Protein AF-H1VZ18-F1 (afdb_monomer)

Structure (mmCIF, N/CA/C/O backbone):
data_AF-H1VZ18-F1
#
_entry.id   AF-H1VZ18-F1
#
loop_
_atom_site.group_PDB
_atom_site.id
_atom_site.type_symbol
_atom_site.label_atom_id
_atom_site.label_alt_id
_atom_site.label_comp_id
_atom_site.label_asym_id
_atom_site.label_entity_id
_atom_site.label_seq_id
_atom_site.pdbx_PDB_ins_code
_atom_site.Cartn_x
_atom_site.Cartn_y
_atom_site.Cartn_z
_atom_site.occupancy
_atom_site.B_iso_or_equiv
_atom_site.auth_seq_id
_atom_site.auth_comp_id
_atom_site.auth_asym_id
_atom_site.auth_atom_id
_atom_site.pdbx_PDB_model_num
ATOM 1 N N . MET A 1 1 ? -28.924 1.069 18.925 1.00 62.81 1 MET A N 1
ATOM 2 C CA . MET A 1 1 ? -30.324 1.486 19.180 1.00 62.81 1 MET A CA 1
ATOM 3 C C . MET A 1 1 ? -30.485 2.213 20.511 1.00 62.81 1 MET A C 1
ATOM 5 O O . MET A 1 1 ? -30.952 3.336 20.467 1.00 62.81 1 MET A O 1
ATOM 9 N N . ALA A 1 2 ? -30.056 1.657 21.652 1.00 87.56 2 ALA A N 1
ATOM 10 C CA . ALA A 1 2 ? -30.264 2.282 22.970 1.00 87.56 2 ALA A CA 1
ATOM 11 C C . ALA A 1 2 ? -29.738 3.730 23.087 1.00 87.56 2 ALA A C 1
ATOM 13 O O . ALA A 1 2 ? -30.515 4.628 23.401 1.00 87.56 2 ALA A O 1
ATOM 14 N N . LEU A 1 3 ? -28.473 3.977 22.726 1.00 92.44 3 LEU A N 1
ATOM 15 C CA . LEU A 1 3 ? -27.875 5.322 22.789 1.00 92.44 3 LEU A CA 1
ATOM 16 C C . LEU A 1 3 ? -28.531 6.329 21.834 1.00 92.44 3 LEU A C 1
ATOM 18 O O . LEU A 1 3 ? -28.777 7.461 22.221 1.00 92.44 3 LEU A O 1
ATOM 22 N N . ARG A 1 4 ? -28.902 5.913 20.614 1.00 92.50 4 ARG A N 1
ATOM 23 C CA . ARG A 1 4 ? -29.657 6.763 19.669 1.00 92.50 4 ARG A CA 1
ATOM 24 C C . ARG A 1 4 ? -31.047 7.134 20.207 1.00 92.50 4 ARG A C 1
ATOM 26 O O . ARG A 1 4 ? -31.596 8.162 19.833 1.00 92.50 4 ARG A O 1
ATOM 33 N N . SER A 1 5 ? -31.611 6.299 21.077 1.00 95.25 5 SER A N 1
ATOM 34 C CA . SER A 1 5 ? -32.878 6.545 21.771 1.00 95.25 5 SER A CA 1
ATOM 35 C C . SER A 1 5 ? -32.709 7.267 23.114 1.00 95.25 5 SER A C 1
ATOM 37 O O . SER A 1 5 ? -33.680 7.353 23.858 1.00 95.25 5 SER A O 1
ATOM 39 N N . GLY A 1 6 ? -31.504 7.736 23.455 1.00 95.94 6 GLY A N 1
ATOM 40 C CA . GLY A 1 6 ? -31.241 8.435 24.714 1.00 95.94 6 GLY A CA 1
ATOM 41 C C . GLY A 1 6 ? -31.288 7.542 25.950 1.00 95.94 6 GLY A C 1
ATOM 42 O O . GLY A 1 6 ? -31.494 8.034 27.052 1.00 95.94 6 GLY A O 1
ATOM 43 N N . ARG A 1 7 ? -31.138 6.220 25.794 1.00 96.94 7 ARG A N 1
ATOM 44 C CA . ARG A 1 7 ? -31.226 5.285 26.921 1.00 96.94 7 ARG A CA 1
ATOM 45 C C . ARG A 1 7 ? -29.834 4.944 27.456 1.00 96.94 7 ARG A C 1
ATOM 47 O O . ARG A 1 7 ? -28.996 4.492 26.664 1.00 96.94 7 ARG A O 1
ATOM 54 N N . PRO A 1 8 ? -29.594 5.085 28.772 1.00 97.19 8 PRO A N 1
ATOM 55 C CA . PRO A 1 8 ? -28.353 4.621 29.372 1.00 97.19 8 PRO A CA 1
ATOM 56 C C . PRO A 1 8 ? -28.226 3.108 29.163 1.00 97.19 8 PRO A C 1
ATOM 58 O O . PRO A 1 8 ? -29.224 2.384 29.136 1.00 97.19 8 PRO A O 1
ATOM 61 N N . THR A 1 9 ? -27.005 2.628 28.934 1.00 96.44 9 THR A N 1
ATOM 62 C CA . THR A 1 9 ? -26.748 1.236 28.539 1.00 96.44 9 THR A CA 1
ATOM 63 C C . THR A 1 9 ? -25.683 0.591 29.422 1.00 96.44 9 THR A C 1
ATOM 65 O O . THR A 1 9 ? -24.546 1.044 29.440 1.00 96.44 9 THR A O 1
ATOM 68 N N . LEU A 1 10 ? -26.022 -0.514 30.091 1.00 95.56 10 LEU A N 1
ATOM 69 C CA . LEU A 1 10 ? -25.044 -1.422 30.697 1.00 95.56 10 LEU A CA 1
ATOM 70 C C . LEU A 1 10 ? -24.647 -2.476 29.659 1.00 95.56 10 LEU A C 1
ATOM 72 O O . LEU A 1 10 ? -25.505 -3.202 29.156 1.00 95.56 10 LEU A O 1
ATOM 76 N N . VAL A 1 11 ? -23.359 -2.566 29.333 1.00 94.62 11 VAL A N 1
ATOM 77 C CA . VAL A 1 11 ? -22.842 -3.566 28.389 1.00 94.62 11 VAL A CA 1
ATOM 78 C C . VAL A 1 11 ? -22.129 -4.664 29.167 1.00 94.62 11 VAL A C 1
ATOM 80 O O . VAL A 1 11 ? -21.143 -4.392 29.841 1.00 94.62 11 VAL A O 1
ATOM 83 N N . VAL A 1 12 ? -22.599 -5.905 29.031 1.00 94.06 12 VAL A N 1
ATOM 84 C CA . VAL A 1 12 ? -21.921 -7.104 29.548 1.00 94.06 12 VAL A CA 1
ATOM 85 C C . VAL A 1 12 ? -21.338 -7.865 28.352 1.00 94.06 12 VAL A C 1
ATOM 87 O O . VAL A 1 12 ? -22.097 -8.504 27.620 1.00 94.06 12 VAL A O 1
ATOM 90 N N . PRO A 1 13 ? -20.023 -7.767 28.081 1.00 90.38 13 PRO A N 1
ATOM 91 C CA . PRO A 1 13 ? -19.429 -8.354 26.885 1.00 90.38 13 PRO A CA 1
ATOM 92 C C . PRO A 1 13 ? -19.412 -9.884 26.935 1.00 90.38 13 PRO A C 1
ATOM 94 O O . PRO A 1 13 ? -19.013 -10.483 27.935 1.00 90.38 13 PRO A O 1
ATOM 97 N N . VAL A 1 14 ? -19.772 -10.511 25.817 1.00 88.19 14 VAL A N 1
ATOM 98 C CA . VAL A 1 14 ? -19.714 -11.964 25.614 1.00 88.19 14 VAL A CA 1
ATOM 99 C C . VAL A 1 14 ? -18.527 -12.340 24.727 1.00 88.19 14 VAL A C 1
ATOM 101 O O . VAL A 1 14 ? -17.723 -13.185 25.111 1.00 88.19 14 VAL A O 1
ATOM 104 N N . ALA A 1 15 ? -18.389 -11.720 23.550 1.00 84.62 15 ALA A N 1
ATOM 105 C CA . ALA A 1 15 ? -17.311 -12.023 22.604 1.00 84.62 15 ALA A CA 1
ATOM 106 C C . ALA A 1 15 ? -17.103 -10.909 21.563 1.00 84.62 15 ALA A C 1
ATOM 108 O O . ALA A 1 15 ? -17.915 -9.993 21.433 1.00 84.62 15 ALA A O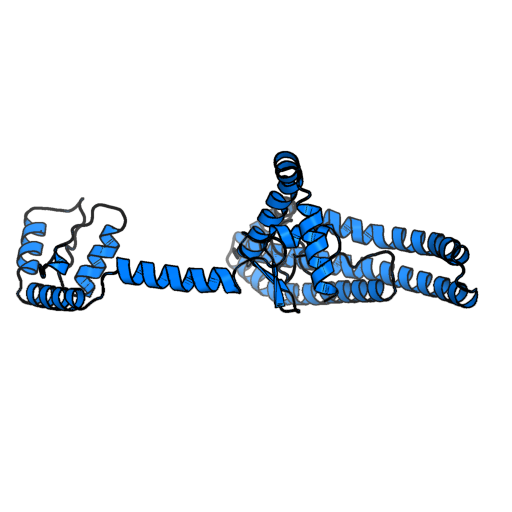 1
ATOM 109 N N . GLY A 1 16 ? -16.029 -11.032 20.780 1.00 91.19 16 GLY A N 1
ATOM 110 C CA . GLY A 1 16 ? -15.773 -10.187 19.614 1.00 91.19 16 GLY A CA 1
ATOM 111 C C . GLY A 1 16 ? -15.392 -8.755 19.979 1.00 91.19 16 GLY A C 1
ATOM 112 O O . GLY A 1 16 ? -14.543 -8.522 20.836 1.00 91.19 16 GLY A O 1
ATOM 113 N N . ASP A 1 17 ? -16.018 -7.797 19.306 1.00 92.81 17 ASP A N 1
ATOM 114 C CA . ASP A 1 17 ? -15.797 -6.358 19.468 1.00 92.81 17 ASP A CA 1
ATOM 115 C C . ASP A 1 17 ? -16.579 -5.744 20.645 1.00 92.81 17 ASP A C 1
ATOM 117 O O . ASP A 1 17 ? -16.417 -4.566 20.963 1.00 92.81 17 ASP A O 1
ATOM 121 N N . GLN A 1 18 ? -17.392 -6.535 21.346 1.00 90.94 18 GLN A N 1
ATOM 122 C CA . GLN A 1 18 ? -18.216 -6.068 22.462 1.00 90.94 18 GLN A CA 1
ATOM 123 C C . GLN A 1 18 ? -17.421 -5.413 23.611 1.00 90.94 18 GLN A C 1
ATOM 125 O O . GLN A 1 18 ? -17.890 -4.385 24.101 1.00 90.94 18 GLN A O 1
ATOM 130 N N . PRO A 1 19 ? -16.227 -5.897 24.036 1.00 90.88 19 PRO A N 1
ATOM 131 C CA . PRO A 1 19 ? -15.431 -5.210 25.061 1.00 90.88 19 PRO A CA 1
ATOM 132 C C . PRO A 1 19 ? -14.994 -3.807 24.626 1.00 90.88 19 PRO A C 1
ATOM 134 O O . PRO A 1 19 ? -14.985 -2.871 25.427 1.00 90.88 19 PRO A O 1
ATOM 137 N N . LEU A 1 20 ? -14.686 -3.640 23.334 1.00 93.19 20 LEU A N 1
ATOM 138 C CA . LEU A 1 20 ? -14.371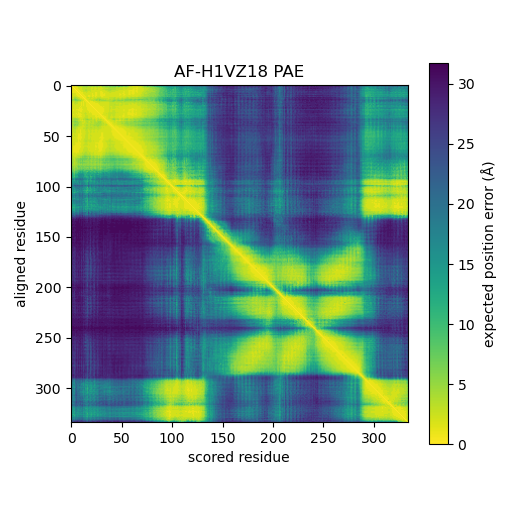 -2.336 22.766 1.00 93.19 20 LEU A CA 1
ATOM 139 C C . LEU A 1 20 ? -15.587 -1.410 22.871 1.00 93.19 20 LEU A C 1
ATOM 141 O O . LEU A 1 20 ? -15.450 -0.305 23.392 1.00 93.19 20 LEU A O 1
ATOM 145 N N . TRP A 1 21 ? -16.781 -1.857 22.476 1.00 92.38 21 TRP A N 1
ATOM 146 C CA . TRP A 1 21 ? -18.000 -1.043 22.575 1.00 92.38 21 TRP A CA 1
ATOM 147 C C . TRP A 1 21 ? -18.431 -0.744 24.015 1.00 92.38 21 TRP A C 1
ATOM 149 O O . TRP A 1 21 ? -18.881 0.370 24.283 1.00 92.38 21 TRP A O 1
ATOM 159 N N . ALA A 1 22 ? -18.222 -1.675 24.951 1.00 93.19 22 ALA A N 1
ATOM 160 C CA . ALA A 1 22 ? -18.438 -1.439 26.378 1.00 93.19 22 ALA A CA 1
ATOM 161 C C . ALA A 1 22 ? -17.571 -0.278 26.881 1.00 93.19 22 ALA A C 1
ATOM 163 O O . ALA A 1 22 ? -18.094 0.686 27.438 1.00 93.19 22 ALA A O 1
ATOM 164 N N . SER A 1 23 ? -16.267 -0.297 26.572 1.00 94.38 23 SER A N 1
ATOM 165 C CA . SER A 1 23 ? -15.364 0.801 26.942 1.00 94.38 23 SER A CA 1
ATOM 166 C C . SER A 1 23 ? -15.787 2.147 26.341 1.00 94.38 23 SER A C 1
ATOM 168 O O . SER A 1 23 ? -15.638 3.186 26.983 1.00 94.38 23 SER A O 1
ATOM 170 N N . ARG A 1 24 ? -16.368 2.148 25.130 1.00 96.06 24 ARG A N 1
ATOM 171 C CA . ARG A 1 24 ? -16.861 3.376 24.491 1.00 96.06 24 ARG A CA 1
ATOM 172 C C . ARG A 1 24 ? -18.050 3.955 25.238 1.00 96.06 24 ARG A C 1
ATOM 174 O O . ARG A 1 24 ? -18.017 5.147 25.522 1.00 96.06 24 ARG A O 1
ATOM 181 N N . VAL A 1 25 ? -19.031 3.132 25.607 1.00 96.31 25 VAL A N 1
ATOM 182 C CA . VAL A 1 25 ? -20.213 3.552 26.384 1.00 96.31 25 VAL A CA 1
ATOM 183 C C . VAL A 1 25 ? -19.807 4.170 27.725 1.00 96.31 25 VAL A C 1
ATOM 185 O O . VAL A 1 25 ? -20.311 5.238 28.074 1.00 96.31 25 VAL A O 1
ATOM 188 N N . VAL A 1 26 ? -18.842 3.557 28.419 1.00 96.38 26 VAL A N 1
ATOM 189 C CA . VAL A 1 26 ? -18.276 4.093 29.668 1.00 96.38 26 VAL A CA 1
ATOM 190 C C . VAL A 1 26 ? -17.552 5.417 29.421 1.00 96.38 26 VAL A C 1
ATOM 192 O O . VAL A 1 26 ? -17.787 6.390 30.131 1.00 96.38 26 VAL A O 1
ATOM 195 N N . SER A 1 27 ? -16.722 5.501 28.374 1.00 97.00 27 SER A N 1
ATOM 196 C CA . SER A 1 27 ? -15.944 6.712 28.067 1.00 97.00 27 SER A CA 1
ATOM 197 C C . SER A 1 27 ? -16.802 7.937 27.738 1.00 97.00 27 SER A C 1
ATOM 199 O O . SER A 1 27 ? -16.389 9.061 28.009 1.00 97.00 27 SER A O 1
ATOM 201 N N . VAL A 1 28 ? -18.000 7.728 27.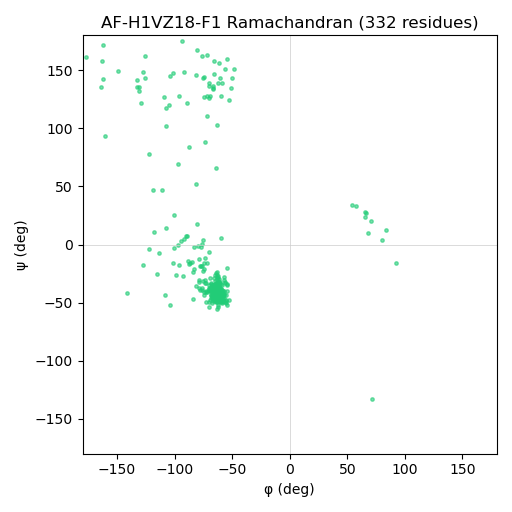181 1.00 96.12 28 VAL A N 1
ATOM 202 C CA . VAL A 1 28 ? -18.972 8.801 26.911 1.00 96.12 28 VAL A CA 1
ATOM 203 C C . VAL A 1 28 ? -19.950 9.015 28.072 1.00 96.12 28 VAL A C 1
ATOM 205 O O . VAL A 1 28 ? -20.892 9.795 27.949 1.00 96.12 28 VAL A O 1
ATOM 208 N N . GLY A 1 29 ? -19.756 8.311 29.191 1.00 96.88 29 GLY A N 1
ATOM 209 C CA . GLY A 1 29 ? -20.574 8.428 30.395 1.00 96.88 29 GLY A CA 1
ATOM 210 C C . GLY A 1 29 ? -22.022 7.979 30.212 1.00 96.88 29 GLY A C 1
ATOM 211 O O . GLY A 1 29 ? -22.883 8.444 30.943 1.00 96.88 29 GLY A O 1
ATOM 212 N N . CYS A 1 30 ? -22.317 7.115 29.236 1.00 97.56 30 CYS A N 1
ATOM 213 C CA . CYS A 1 30 ? -23.680 6.644 28.946 1.00 97.56 30 CYS A CA 1
ATOM 214 C C . CYS A 1 30 ? -24.029 5.316 29.642 1.00 97.56 30 CYS A C 1
ATOM 216 O O . CYS A 1 30 ? -25.110 4.764 29.428 1.00 97.56 30 CYS A O 1
ATOM 218 N N . GLY A 1 31 ? -23.116 4.797 30.458 1.00 97.06 31 GLY A N 1
ATOM 219 C CA . GLY A 1 31 ? -23.328 3.662 31.347 1.00 97.06 31 GLY A CA 1
ATOM 220 C C . GLY A 1 31 ? -22.088 3.387 32.201 1.00 97.06 31 GLY A C 1
ATOM 221 O O . GLY A 1 31 ? -21.004 3.872 31.859 1.00 97.06 31 GLY A O 1
ATOM 222 N N . PRO A 1 32 ? -22.233 2.648 33.310 1.00 96.25 32 PRO A N 1
ATOM 223 C CA . PRO A 1 32 ? -21.116 2.236 34.144 1.00 96.25 32 PRO A CA 1
ATOM 224 C C . PRO A 1 32 ? -20.338 1.083 33.502 1.00 96.25 32 PRO A C 1
ATOM 226 O O . PRO A 1 32 ? -20.835 0.387 32.609 1.00 96.25 32 PRO A O 1
ATOM 229 N N . ASP A 1 33 ? -19.109 0.870 33.974 1.00 93.50 33 ASP A N 1
ATOM 230 C CA . ASP A 1 33 ? -18.391 -0.372 33.700 1.00 93.50 33 ASP A CA 1
ATOM 231 C C . ASP A 1 33 ? -19.092 -1.500 34.461 1.00 93.50 33 ASP A C 1
ATOM 233 O O . ASP A 1 33 ? -19.317 -1.396 35.666 1.00 93.50 33 ASP A O 1
ATOM 237 N N . ALA A 1 34 ? -19.443 -2.582 33.765 1.00 90.12 34 ALA A N 1
ATOM 238 C CA . ALA A 1 34 ? -20.022 -3.746 34.420 1.00 90.12 34 ALA A CA 1
ATOM 239 C C . ALA A 1 34 ? -19.068 -4.301 35.492 1.00 90.12 34 ALA A C 1
ATOM 241 O O . ALA A 1 34 ? -19.523 -4.780 36.525 1.00 90.12 34 ALA A O 1
ATOM 242 N N . GLY A 1 35 ? -17.748 -4.234 35.274 1.00 87.88 35 GLY A N 1
ATOM 243 C CA . GLY A 1 35 ? -16.751 -4.768 36.206 1.00 87.88 35 GLY A CA 1
ATOM 244 C C . GLY A 1 35 ? -16.752 -6.300 36.309 1.00 87.88 35 GLY A C 1
ATOM 245 O O . GLY A 1 35 ? -16.110 -6.857 37.198 1.00 87.88 35 GLY A O 1
ATOM 246 N N . PHE A 1 36 ? -17.477 -6.985 35.421 1.00 89.88 36 PHE A N 1
ATOM 247 C CA . PHE A 1 36 ? -17.527 -8.441 35.298 1.00 89.88 36 PHE A CA 1
ATOM 248 C C . PHE A 1 36 ? -17.783 -8.853 33.843 1.00 89.88 36 PHE A C 1
ATOM 250 O O . PHE A 1 36 ? -18.461 -8.159 33.082 1.00 89.88 36 PHE A O 1
ATOM 257 N N . GLY A 1 37 ? -17.247 -10.013 33.460 1.00 88.19 37 GLY A N 1
ATOM 258 C CA . GLY A 1 37 ? -17.557 -10.672 32.189 1.00 88.19 37 GLY A CA 1
ATOM 259 C C . GLY A 1 37 ? -18.681 -11.702 32.324 1.00 88.19 37 GLY A C 1
ATOM 260 O O . GLY A 1 37 ? -19.120 -12.024 33.429 1.00 88.19 37 GLY A O 1
ATOM 261 N N . MET A 1 38 ? -19.107 -12.283 31.198 1.00 88.75 38 MET A N 1
ATOM 262 C CA . MET A 1 38 ? -20.179 -13.292 31.158 1.00 88.75 38 MET A CA 1
ATOM 263 C C . MET A 1 38 ? -19.942 -14.494 32.096 1.00 88.75 38 MET A C 1
ATOM 265 O O . MET A 1 38 ? -20.890 -15.029 32.658 1.00 88.75 38 MET A O 1
ATOM 269 N N . ALA A 1 39 ? -18.688 -14.912 32.294 1.00 89.19 39 ALA A N 1
ATOM 270 C CA . ALA A 1 39 ? -18.343 -16.041 33.164 1.00 89.19 39 ALA A CA 1
ATOM 271 C C . ALA A 1 39 ? -18.452 -15.730 34.670 1.00 89.19 39 ALA A C 1
ATOM 273 O O . ALA A 1 39 ? -18.467 -16.647 35.485 1.00 89.19 39 ALA A O 1
ATOM 274 N N . GLU A 1 40 ? -18.512 -14.452 35.045 1.00 89.81 40 GLU A N 1
ATOM 275 C CA . GLU A 1 40 ? -18.440 -13.990 36.437 1.00 89.81 40 GLU A CA 1
ATOM 276 C C . GLU A 1 40 ? -19.710 -13.254 36.887 1.00 89.81 40 GLU A C 1
ATOM 278 O O . GLU A 1 40 ? -19.717 -12.581 37.927 1.00 89.81 40 GLU A O 1
ATOM 283 N N . ILE A 1 41 ? -20.766 -13.325 36.075 1.00 93.12 41 ILE A N 1
ATOM 284 C CA . ILE A 1 41 ? -22.037 -12.673 36.357 1.00 93.12 41 ILE A CA 1
ATOM 285 C C . ILE A 1 41 ? -22.753 -13.398 37.502 1.00 93.12 41 ILE A C 1
ATOM 287 O O . ILE A 1 41 ? -22.960 -14.610 37.473 1.00 93.12 41 ILE A O 1
ATOM 291 N N . THR A 1 42 ? -23.150 -12.635 38.517 1.00 95.75 42 THR A N 1
ATOM 292 C CA . THR A 1 42 ? -24.043 -13.089 39.591 1.00 95.75 42 THR A CA 1
ATOM 293 C C . THR A 1 42 ? -25.222 -12.130 39.693 1.00 95.75 42 THR A C 1
ATOM 295 O O . THR A 1 42 ? -25.149 -11.004 39.190 1.00 95.75 42 THR A O 1
ATOM 298 N N . GLY A 1 43 ? -26.308 -12.556 40.345 1.00 96.25 43 GLY A N 1
ATOM 299 C CA . GLY A 1 43 ? -27.485 -11.706 40.542 1.00 96.25 43 GLY A CA 1
ATOM 300 C C . GLY A 1 43 ? -27.137 -10.398 41.257 1.00 96.25 43 GLY A C 1
ATOM 301 O O . GLY A 1 43 ? -27.542 -9.330 40.811 1.00 96.25 43 GLY A O 1
ATOM 302 N N . GLU A 1 44 ? -26.296 -10.464 42.290 1.00 96.38 44 GLU A N 1
ATOM 303 C CA . GLU A 1 44 ? -25.887 -9.313 43.102 1.00 96.38 44 GLU A CA 1
ATOM 304 C C . GLU A 1 44 ? -25.017 -8.333 42.309 1.00 96.38 44 GLU A C 1
ATOM 306 O O . GLU A 1 44 ? -25.210 -7.118 42.378 1.00 96.38 44 GLU A O 1
ATOM 311 N N . ARG A 1 45 ? -24.055 -8.851 41.532 1.00 94.69 45 ARG A N 1
ATOM 312 C CA . ARG A 1 45 ? -23.185 -8.029 40.678 1.00 94.69 45 ARG A CA 1
ATOM 313 C C . ARG A 1 45 ? -23.993 -7.319 39.595 1.00 94.69 45 ARG A C 1
ATOM 315 O O . ARG A 1 45 ? -23.806 -6.123 39.375 1.00 94.69 45 ARG A O 1
ATOM 322 N N . PHE A 1 46 ? -24.913 -8.043 38.960 1.00 95.50 46 PHE A N 1
ATOM 323 C CA . PHE A 1 46 ? -25.768 -7.491 37.918 1.00 95.50 46 PHE A CA 1
ATOM 324 C C . PHE A 1 46 ? -26.755 -6.455 38.471 1.00 95.50 46 PHE A C 1
ATOM 326 O O . PHE A 1 46 ? -26.887 -5.374 37.900 1.00 95.50 46 PHE A O 1
ATOM 333 N N . GLU A 1 47 ? -27.388 -6.730 39.615 1.00 96.88 47 GLU A N 1
ATOM 334 C CA . GLU A 1 47 ? -28.267 -5.776 40.296 1.00 96.88 47 GLU A CA 1
ATOM 335 C C . GLU A 1 47 ? -27.520 -4.490 40.664 1.00 96.88 47 GLU A C 1
ATOM 337 O O . GLU A 1 47 ? -28.020 -3.395 40.405 1.00 96.88 47 GLU A O 1
ATOM 342 N N . LYS A 1 48 ? -26.310 -4.603 41.226 1.00 96.31 48 LYS A N 1
ATOM 343 C CA . LYS A 1 48 ? -25.488 -3.441 41.579 1.00 96.31 48 LYS A CA 1
ATOM 344 C C . LYS A 1 48 ? -25.206 -2.563 40.357 1.00 96.31 48 LYS A C 1
ATOM 346 O O . LYS A 1 48 ? -25.438 -1.358 40.417 1.00 96.31 48 LYS A O 1
ATOM 351 N N . ALA A 1 49 ? -24.767 -3.165 39.253 1.00 96.12 49 ALA A N 1
ATOM 352 C CA . ALA A 1 49 ? -24.484 -2.439 38.017 1.00 96.12 49 ALA A CA 1
ATOM 353 C C . ALA A 1 49 ? -25.745 -1.792 37.412 1.00 96.12 49 ALA A C 1
ATOM 355 O O . ALA A 1 49 ? -25.679 -0.690 36.872 1.00 96.12 49 ALA A O 1
ATOM 356 N N . LEU A 1 50 ? -26.914 -2.435 37.531 1.00 96.31 50 LEU A N 1
ATOM 357 C CA . LEU A 1 50 ? -28.188 -1.844 37.113 1.00 96.31 50 LEU A CA 1
ATOM 358 C C . LEU A 1 50 ? -28.606 -0.661 37.991 1.00 96.31 50 LEU A C 1
ATOM 360 O O . LEU A 1 50 ? -29.101 0.330 37.465 1.00 96.31 50 LEU A O 1
ATOM 364 N N . ARG A 1 5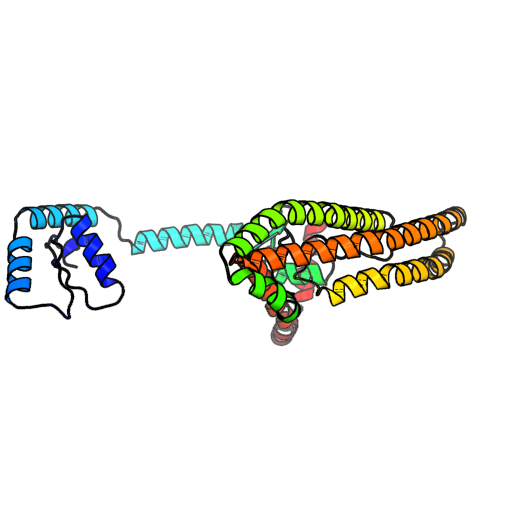1 ? -28.414 -0.739 39.311 1.00 97.25 51 ARG A N 1
ATOM 365 C CA . ARG A 1 51 ? -28.702 0.386 40.215 1.00 97.25 51 ARG A CA 1
ATOM 366 C C . ARG A 1 51 ? -27.829 1.593 39.891 1.00 97.25 51 ARG A C 1
ATOM 368 O O . ARG A 1 51 ? -28.353 2.698 39.836 1.00 97.25 51 ARG A O 1
ATOM 375 N N . GLU A 1 52 ? -26.549 1.362 39.617 1.00 97.50 52 GLU A N 1
ATOM 376 C CA . GLU A 1 52 ? -25.621 2.403 39.166 1.00 97.50 52 GLU A CA 1
ATOM 377 C C . GLU A 1 52 ? -26.049 2.983 37.808 1.00 97.50 52 GLU A C 1
ATOM 379 O O . GLU A 1 52 ? -26.139 4.195 37.657 1.00 97.50 52 GLU A O 1
ATOM 384 N N . LEU A 1 53 ? -26.441 2.143 36.840 1.00 97.69 53 LEU A N 1
ATOM 385 C CA . LEU A 1 53 ? -26.947 2.596 35.536 1.00 97.69 53 LEU A CA 1
ATOM 386 C C . LEU A 1 53 ? -28.157 3.543 35.647 1.00 97.69 53 LEU A C 1
ATOM 388 O O . LEU A 1 53 ? -28.334 4.417 34.797 1.00 97.69 53 LEU A O 1
ATOM 392 N N . LEU A 1 54 ? -29.000 3.354 36.665 1.00 96.88 54 LEU A N 1
ATOM 393 C CA . LEU A 1 54 ? -30.191 4.169 36.911 1.00 96.88 54 LEU A CA 1
ATOM 394 C C . LEU A 1 54 ? -29.879 5.536 37.541 1.00 96.88 54 LEU A C 1
ATOM 396 O O . LEU A 1 54 ? -30.799 6.334 37.731 1.00 96.88 54 LEU A O 1
ATOM 400 N N . GLU A 1 55 ? -28.615 5.841 37.844 1.00 97.81 55 GLU A N 1
ATOM 401 C CA . GLU A 1 55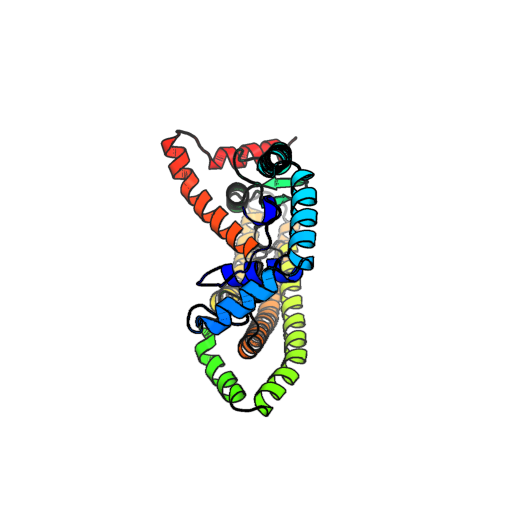 ? -28.230 7.174 38.295 1.00 97.81 55 GLU A CA 1
ATOM 402 C C . GLU A 1 55 ? -28.514 8.236 37.209 1.00 97.81 55 GLU A C 1
ATOM 404 O O . GLU A 1 55 ? -28.228 8.017 36.024 1.00 97.81 55 GLU A O 1
ATOM 409 N N . PRO A 1 56 ? -29.028 9.429 37.579 1.00 97.62 56 PRO A N 1
ATOM 410 C CA . PRO A 1 56 ? -29.477 10.441 36.613 1.00 97.62 56 PRO A CA 1
ATOM 411 C C . PRO A 1 56 ? -28.409 10.890 35.608 1.00 97.62 56 PRO A C 1
ATOM 413 O O . PRO A 1 56 ? -28.728 11.290 34.488 1.00 97.62 56 PRO A O 1
ATOM 416 N N . GLN A 1 57 ? -27.134 10.818 35.994 1.00 97.62 57 GLN A N 1
ATOM 417 C CA . GLN A 1 57 ? -26.003 11.223 35.162 1.00 97.62 57 GLN A CA 1
ATOM 418 C C . GLN A 1 57 ? -25.908 10.433 33.850 1.00 97.62 57 GLN A C 1
ATOM 420 O O . GLN A 1 57 ? -25.625 11.030 32.808 1.00 97.62 57 GLN A O 1
ATOM 425 N N . TYR A 1 58 ? -26.202 9.128 33.879 1.00 98.00 58 TYR A N 1
ATOM 426 C CA . TYR A 1 58 ? -26.123 8.268 32.699 1.00 98.00 58 TYR A CA 1
ATOM 427 C C . TYR A 1 58 ? -27.267 8.550 31.730 1.00 98.00 58 TYR A C 1
ATOM 429 O O . TYR A 1 58 ? -27.045 8.606 30.521 1.00 98.00 58 TYR A O 1
ATOM 437 N N . ALA A 1 59 ? -28.478 8.781 32.248 1.00 96.81 59 ALA A N 1
ATOM 438 C CA . ALA A 1 59 ? -29.623 9.180 31.435 1.00 96.81 59 ALA A CA 1
ATOM 439 C C . ALA A 1 59 ? -29.370 10.533 30.754 1.00 96.81 59 ALA A C 1
ATOM 441 O O . ALA A 1 59 ? -29.482 10.638 29.535 1.00 96.81 59 ALA A O 1
ATOM 442 N N . ALA A 1 60 ? -28.905 11.533 31.510 1.00 97.75 60 ALA A N 1
ATOM 443 C CA . ALA A 1 60 ? -28.587 12.849 30.961 1.00 97.75 60 ALA A CA 1
ATOM 444 C C . ALA A 1 60 ? -27.467 12.791 29.904 1.00 97.75 60 ALA A C 1
ATOM 446 O O . ALA A 1 60 ? -27.503 13.520 28.912 1.00 97.75 60 ALA A O 1
ATOM 447 N N . ALA A 1 61 ? -26.451 11.945 30.097 1.00 97.69 61 ALA A N 1
ATOM 448 C CA . ALA A 1 61 ? -25.397 11.740 29.105 1.00 97.69 61 ALA A CA 1
ATOM 449 C C . ALA A 1 61 ? -25.914 11.040 27.842 1.00 97.69 61 ALA A C 1
ATOM 451 O O . ALA A 1 61 ? -25.604 11.483 26.735 1.00 97.69 61 ALA A O 1
ATOM 452 N N . ALA A 1 62 ? -26.735 9.998 27.999 1.00 97.62 62 ALA A N 1
ATOM 453 C CA . ALA A 1 62 ? -27.336 9.281 26.883 1.00 97.62 62 ALA A CA 1
ATOM 454 C C . ALA A 1 62 ? -28.266 10.187 26.062 1.00 97.62 62 ALA A C 1
ATOM 456 O O . ALA A 1 62 ? -28.207 10.152 24.836 1.00 97.62 62 ALA A O 1
ATOM 457 N N . GLU A 1 63 ? -29.066 11.039 26.708 1.00 97.56 63 GLU A N 1
ATOM 458 C CA . GLU A 1 63 ? -29.897 12.048 26.040 1.00 97.56 63 GLU A CA 1
ATOM 459 C C . GLU A 1 63 ? -29.056 13.052 25.247 1.00 97.56 63 GLU A C 1
ATOM 461 O O . GLU A 1 63 ? -29.317 13.265 24.064 1.00 97.56 63 GLU A O 1
ATOM 466 N N . ARG A 1 64 ? -27.996 13.615 25.848 1.00 97.31 64 ARG A N 1
ATOM 467 C CA . ARG A 1 64 ? -27.084 14.527 25.133 1.00 97.31 64 ARG A CA 1
ATOM 468 C C . ARG A 1 64 ? -26.453 13.865 23.911 1.00 97.31 64 ARG A C 1
ATOM 470 O O . ARG A 1 64 ? -26.364 14.490 22.857 1.00 97.31 64 ARG A O 1
ATOM 477 N N . LEU A 1 65 ? -26.027 12.609 24.042 1.00 96.62 65 LEU A N 1
ATOM 478 C CA . LEU A 1 65 ? -25.468 11.850 22.927 1.00 96.62 65 LEU A CA 1
ATOM 479 C C . LEU A 1 65 ? -26.521 11.603 21.838 1.00 96.62 65 LEU A C 1
ATOM 481 O O . LEU A 1 65 ? -26.224 11.772 20.659 1.00 96.62 65 LEU A O 1
ATOM 485 N N . ALA A 1 66 ? -27.748 11.241 22.215 1.00 96.69 66 ALA A N 1
ATOM 486 C CA . ALA A 1 66 ? -28.846 11.024 21.277 1.00 96.69 66 ALA A CA 1
ATOM 487 C C . ALA A 1 66 ? -29.190 12.287 20.481 1.00 96.69 66 ALA A C 1
ATOM 489 O O . ALA A 1 66 ? -29.387 12.200 19.271 1.00 96.69 66 ALA A O 1
ATOM 490 N N . GLU A 1 67 ? -29.234 13.449 21.135 1.00 96.38 67 GLU A N 1
ATOM 491 C CA . GLU A 1 67 ? -29.453 14.732 20.460 1.00 96.38 67 GLU A CA 1
ATOM 492 C C . GLU A 1 67 ? -28.303 15.080 19.510 1.00 96.38 67 GLU A C 1
ATOM 494 O O . GLU A 1 67 ? -28.554 15.481 18.374 1.00 96.38 67 GLU A O 1
ATOM 499 N N . GLY A 1 68 ? -27.050 14.830 19.911 1.00 95.00 68 GLY A N 1
ATOM 500 C CA . GLY A 1 68 ? -25.896 14.956 19.016 1.00 95.00 68 GLY A CA 1
ATOM 501 C C . GLY A 1 68 ? -26.040 14.086 17.764 1.00 95.00 68 GLY A C 1
ATOM 502 O O . GLY A 1 68 ? -25.940 14.589 16.649 1.00 95.00 68 GLY A O 1
ATOM 503 N N . LEU A 1 69 ? -26.385 12.807 17.945 1.00 91.94 69 LEU A N 1
ATOM 504 C CA . LEU A 1 69 ? -26.590 11.851 16.852 1.00 91.94 69 LEU A CA 1
ATOM 505 C C . LEU A 1 69 ? -27.776 12.214 15.943 1.00 91.94 69 LEU A C 1
ATOM 507 O O . LEU A 1 69 ? -27.751 11.894 14.759 1.00 91.94 69 LEU A O 1
ATOM 511 N N . LYS A 1 70 ? -28.831 12.858 16.462 1.00 91.69 70 LYS A N 1
ATOM 512 C CA . LYS A 1 70 ? -29.951 13.354 15.637 1.00 91.69 70 LYS A CA 1
ATOM 513 C C . LYS A 1 70 ? -29.543 14.522 14.740 1.00 91.69 70 LYS A C 1
ATOM 515 O O . LYS A 1 70 ? -30.147 14.697 13.687 1.00 91.69 70 LYS A O 1
ATOM 520 N N . GLY A 1 71 ? -28.559 15.314 15.166 1.00 91.38 71 GLY A N 1
ATOM 521 C CA . GLY A 1 71 ? -27.996 16.411 14.380 1.00 91.38 71 GLY A CA 1
ATOM 522 C C . GLY A 1 71 ? -27.009 15.960 13.299 1.00 91.38 71 GLY A C 1
ATOM 523 O O . GLY A 1 71 ? -26.653 16.758 12.433 1.00 91.38 71 GLY A O 1
ATOM 524 N N . GLU A 1 72 ? -26.561 14.702 13.327 1.00 92.19 72 GLU A N 1
ATOM 525 C CA . GLU A 1 72 ? -25.676 14.148 12.304 1.00 92.19 72 GLU A CA 1
ATOM 526 C C . GLU A 1 72 ? -26.437 13.858 11.005 1.00 92.19 72 GLU A C 1
ATOM 528 O O . GLU A 1 72 ? -27.592 13.426 11.001 1.00 92.19 72 GLU A O 1
ATOM 533 N N . ARG A 1 73 ? -25.764 14.066 9.869 1.00 92.62 73 ARG A N 1
ATOM 534 C CA . ARG A 1 73 ? -26.292 13.628 8.574 1.00 92.62 73 ARG A CA 1
ATOM 535 C C . ARG A 1 73 ? -26.352 12.095 8.523 1.00 92.62 73 ARG A C 1
ATOM 537 O O . ARG A 1 73 ? -25.450 11.453 9.068 1.00 92.62 73 ARG A O 1
ATOM 544 N N . PRO A 1 74 ? -27.337 11.501 7.824 1.00 88.75 74 PRO A N 1
ATOM 545 C CA . PRO A 1 74 ? -27.382 10.058 7.614 1.00 88.75 74 PRO A CA 1
ATOM 546 C C . PRO A 1 74 ? -26.061 9.543 7.033 1.00 88.75 74 PRO A C 1
ATOM 548 O O . PRO A 1 74 ? -25.581 10.026 6.003 1.00 88.75 74 PRO A O 1
ATOM 551 N N . GLY A 1 75 ? -25.450 8.575 7.717 1.00 88.19 75 GLY A N 1
ATOM 552 C CA . GLY A 1 75 ? -24.123 8.073 7.364 1.00 88.19 75 GLY A CA 1
ATOM 553 C C . GLY A 1 75 ? -24.087 7.442 5.973 1.00 88.19 75 GLY A C 1
ATOM 554 O O . GLY A 1 75 ? -23.085 7.555 5.276 1.00 88.19 75 GLY A O 1
ATOM 555 N N . GLU A 1 76 ? -25.190 6.833 5.541 1.00 88.00 76 GLU A N 1
ATOM 556 C CA . GLU A 1 76 ? -25.376 6.273 4.206 1.00 88.00 76 GLU A CA 1
ATOM 557 C C . GLU A 1 76 ? -25.308 7.338 3.104 1.00 88.00 76 GLU A C 1
ATOM 559 O O . GLU A 1 76 ? -24.636 7.123 2.097 1.00 88.00 76 GLU A O 1
ATOM 564 N N . GLU A 1 77 ? -25.916 8.508 3.307 1.00 90.44 77 GLU A N 1
ATOM 565 C CA . GLU A 1 77 ? -25.886 9.607 2.338 1.00 90.44 77 GLU A CA 1
ATOM 566 C C . GLU A 1 77 ? -24.482 10.196 2.237 1.00 90.44 77 GLU A C 1
ATOM 568 O O . GLU A 1 77 ? -23.954 10.366 1.139 1.00 90.44 77 GLU A O 1
ATOM 573 N N . VAL A 1 78 ? -23.850 10.448 3.389 1.00 91.75 78 VAL A N 1
ATOM 574 C CA . VAL A 1 78 ? -22.466 10.937 3.451 1.00 91.75 78 VAL A CA 1
ATOM 575 C C . VAL A 1 78 ? -21.512 9.924 2.814 1.00 91.75 78 VAL A C 1
ATOM 577 O O . VAL A 1 78 ? -20.591 10.308 2.098 1.00 91.75 78 VAL A O 1
ATOM 580 N N . CYS A 1 79 ? -21.732 8.627 3.034 1.00 88.56 79 CYS A N 1
ATOM 581 C CA . CYS A 1 79 ? -20.939 7.562 2.430 1.00 88.56 79 CYS A CA 1
ATOM 582 C C . CYS A 1 79 ? -21.083 7.555 0.905 1.00 88.56 79 CYS A C 1
ATOM 584 O O . CYS A 1 79 ? -20.072 7.563 0.206 1.00 88.56 79 CYS A O 1
ATOM 586 N N . VAL A 1 80 ? -22.313 7.598 0.380 1.00 85.31 80 VAL A N 1
ATOM 587 C CA . VAL A 1 80 ? -22.567 7.645 -1.068 1.00 85.31 80 VAL A CA 1
ATOM 588 C C . VAL A 1 80 ? -21.938 8.887 -1.691 1.00 85.31 80 VAL A C 1
ATOM 590 O O . VAL A 1 80 ? -21.233 8.764 -2.688 1.00 85.31 80 VAL A O 1
ATOM 593 N N . GLU A 1 81 ? -22.122 10.062 -1.090 1.00 87.75 81 GLU A N 1
ATOM 594 C CA . GLU A 1 81 ? -21.510 11.316 -1.540 1.00 87.75 81 GLU A CA 1
ATOM 595 C C . GLU A 1 81 ? -19.981 11.186 -1.621 1.00 87.75 81 GLU A C 1
ATOM 597 O O . GLU A 1 81 ? -19.390 11.430 -2.674 1.00 87.75 81 GLU A O 1
ATOM 602 N N . ARG A 1 82 ? -19.337 10.687 -0.557 1.00 88.19 82 ARG A N 1
ATOM 603 C CA . ARG A 1 82 ? -17.880 10.479 -0.524 1.00 88.19 82 ARG A CA 1
ATOM 604 C C . ARG A 1 82 ? -17.402 9.425 -1.510 1.00 88.19 82 ARG A C 1
ATOM 606 O O . ARG A 1 82 ? -16.331 9.589 -2.098 1.00 88.19 82 ARG A O 1
ATOM 613 N N . ILE A 1 83 ? -18.166 8.354 -1.711 1.00 83.88 83 ILE A N 1
ATOM 614 C CA . ILE A 1 83 ? -17.864 7.337 -2.719 1.00 83.88 83 ILE A CA 1
ATOM 615 C C . ILE A 1 83 ? -17.933 7.963 -4.108 1.00 83.88 83 ILE A C 1
ATOM 617 O O . ILE A 1 83 ? -16.991 7.799 -4.871 1.00 83.88 83 ILE A O 1
ATOM 621 N N . LEU A 1 84 ? -18.990 8.706 -4.436 1.00 80.88 84 LEU A N 1
ATOM 622 C CA . LEU A 1 84 ? -19.153 9.337 -5.746 1.00 80.88 84 LEU A CA 1
ATOM 623 C C . LEU A 1 84 ? -18.067 10.384 -6.020 1.00 80.88 84 LEU A C 1
ATOM 625 O O . LEU A 1 84 ? -17.489 10.386 -7.106 1.00 80.88 84 LEU A O 1
ATOM 629 N N . GLU A 1 85 ? -17.720 11.213 -5.037 1.00 83.19 85 GLU A N 1
ATOM 630 C CA . GLU A 1 85 ? -16.579 12.129 -5.130 1.00 83.19 85 GLU A CA 1
ATOM 631 C C . GLU A 1 85 ? -15.271 11.368 -5.379 1.00 83.19 85 GLU A C 1
ATOM 633 O O . GLU A 1 85 ? -14.542 11.671 -6.325 1.00 83.19 85 GLU A O 1
ATOM 638 N N . THR A 1 86 ? -14.993 10.332 -4.584 1.00 81.31 86 THR A N 1
ATOM 639 C CA . THR A 1 86 ? -13.774 9.521 -4.720 1.00 81.31 86 THR A CA 1
ATOM 640 C C . THR A 1 86 ? -13.730 8.803 -6.066 1.00 81.31 86 THR A C 1
ATOM 642 O O . THR A 1 86 ? -12.678 8.744 -6.701 1.00 81.31 86 THR A O 1
ATOM 645 N N . LEU A 1 87 ? -14.868 8.293 -6.540 1.00 80.31 87 LEU A N 1
ATOM 646 C CA . LEU A 1 87 ? -14.997 7.671 -7.850 1.00 80.31 87 LEU A CA 1
ATOM 647 C C . LEU A 1 87 ? -14.752 8.693 -8.955 1.00 80.31 87 LEU A C 1
ATOM 649 O O . LEU A 1 87 ? -13.986 8.395 -9.858 1.00 80.31 87 LEU A O 1
ATOM 653 N N . SER A 1 88 ? -15.297 9.907 -8.864 1.00 77.19 88 SER A N 1
ATOM 654 C CA . SER A 1 88 ? -15.057 10.960 -9.861 1.00 77.19 88 SER A CA 1
ATOM 655 C C . SER A 1 88 ? -13.568 11.323 -9.976 1.00 77.19 88 SER A C 1
ATOM 657 O O . SER A 1 88 ? -13.038 11.485 -11.080 1.00 77.19 88 SER A O 1
ATOM 659 N N . VAL A 1 89 ? -12.855 11.356 -8.843 1.00 76.44 89 VAL A N 1
ATOM 660 C CA . VAL A 1 89 ? -11.396 11.520 -8.799 1.00 76.44 89 VAL A CA 1
ATOM 661 C C . VAL A 1 89 ? -10.707 10.295 -9.391 1.00 76.44 89 VAL A C 1
ATOM 663 O O . VAL A 1 89 ? -9.810 10.438 -10.216 1.00 76.44 89 VAL A O 1
ATOM 666 N N . TYR A 1 90 ? -11.140 9.085 -9.042 1.00 73.50 90 TYR A N 1
ATOM 667 C CA . TYR A 1 90 ? -10.594 7.851 -9.601 1.00 73.50 90 TYR A CA 1
ATOM 668 C C . TYR A 1 90 ? -10.778 7.766 -11.123 1.00 73.50 90 TYR A C 1
ATOM 670 O O . TYR A 1 90 ? -9.852 7.378 -11.833 1.00 73.50 90 TYR A O 1
ATOM 678 N N . GLU A 1 91 ? -11.926 8.171 -11.660 1.00 76.69 91 GLU A N 1
ATOM 679 C CA . GLU A 1 91 ? -12.184 8.147 -13.097 1.00 76.69 91 GLU A CA 1
ATOM 680 C C . GLU A 1 91 ? -11.288 9.119 -13.860 1.00 76.69 91 GLU A C 1
ATOM 682 O O . GLU A 1 91 ? -10.747 8.763 -14.908 1.00 76.69 91 GLU A O 1
ATOM 687 N N . ARG A 1 92 ? -11.081 10.319 -13.311 1.00 74.31 92 ARG A N 1
ATOM 688 C CA . ARG A 1 92 ? -10.209 11.338 -13.906 1.00 74.31 92 ARG A CA 1
ATOM 689 C C . ARG A 1 92 ? -8.721 11.047 -13.719 1.00 74.31 92 ARG A C 1
ATOM 691 O O . ARG A 1 92 ? -7.903 11.350 -14.595 1.00 74.31 92 ARG A O 1
ATOM 698 N N . GLU A 1 93 ? -8.354 10.541 -12.545 1.00 72.94 93 GLU A N 1
ATOM 699 C CA . GLU A 1 93 ? -6.977 10.570 -12.051 1.00 72.94 93 GLU A CA 1
ATOM 700 C C . GLU A 1 93 ? -6.416 9.228 -11.601 1.00 72.94 93 GLU A C 1
ATOM 702 O O . GLU A 1 93 ? -5.199 9.071 -11.548 1.00 72.94 93 GLU A O 1
ATOM 707 N N . GLY A 1 94 ? -7.276 8.248 -11.348 1.00 77.06 94 GLY A N 1
ATOM 708 C CA . GLY A 1 94 ? -6.909 6.927 -10.852 1.00 77.06 94 GLY A CA 1
ATOM 709 C C . GLY A 1 94 ? -6.863 5.828 -11.909 1.00 77.06 94 GLY A C 1
ATOM 710 O O . GLY A 1 94 ? -6.495 4.710 -11.567 1.00 77.06 94 GLY A O 1
ATOM 711 N N . ARG A 1 95 ? -7.209 6.088 -13.178 1.00 87.06 95 ARG A N 1
ATOM 712 C CA . ARG A 1 95 ? -7.185 5.073 -14.250 1.00 87.06 95 ARG A CA 1
ATOM 713 C C . ARG A 1 95 ? -5.858 5.041 -15.011 1.00 87.06 95 ARG A C 1
ATOM 715 O O . ARG A 1 95 ? -5.190 6.060 -15.201 1.00 87.06 95 ARG A O 1
ATOM 722 N N . CYS A 1 96 ? -5.493 3.852 -15.487 1.00 89.50 96 CYS A N 1
ATOM 723 C CA . CYS A 1 96 ? -4.366 3.676 -16.394 1.00 89.50 96 CYS A CA 1
ATOM 724 C C . CYS A 1 96 ? -4.628 4.338 -17.752 1.00 89.50 96 CYS A C 1
ATOM 726 O O . CYS A 1 96 ? -5.700 4.196 -18.336 1.00 89.50 96 CYS A O 1
ATOM 728 N N . LEU A 1 97 ? -3.608 5.030 -18.260 1.00 89.19 97 LEU A N 1
ATOM 729 C CA . LEU A 1 97 ? -3.670 5.799 -19.496 1.00 89.19 97 LEU A CA 1
ATOM 730 C C . LEU A 1 97 ? -3.724 4.923 -20.758 1.00 89.19 97 LEU A C 1
ATOM 732 O O . LEU A 1 97 ? -4.449 5.246 -21.693 1.00 89.19 97 LEU A O 1
ATOM 736 N N . VAL A 1 98 ? -2.944 3.839 -20.805 1.00 91.12 98 VAL A N 1
ATOM 737 C CA . VAL A 1 98 ? -2.783 3.007 -22.017 1.00 91.12 98 VAL A CA 1
ATOM 738 C C . VAL A 1 98 ? -3.650 1.747 -21.993 1.00 91.12 98 VAL A C 1
ATOM 740 O O . VAL A 1 98 ? -4.083 1.287 -23.048 1.00 91.12 98 VAL A O 1
ATOM 743 N N . TYR A 1 99 ? -3.995 1.249 -20.801 1.00 90.44 99 TYR A N 1
ATOM 744 C CA . TYR A 1 99 ? -4.878 0.099 -20.594 1.00 90.44 99 TYR A CA 1
ATOM 745 C C . TYR A 1 99 ? -6.077 0.491 -19.721 1.00 90.44 99 TYR A C 1
ATOM 747 O O . TYR A 1 99 ? -6.101 0.280 -18.506 1.00 90.44 99 TYR A O 1
ATOM 755 N N . GLY A 1 100 ? -7.047 1.159 -20.351 1.00 77.81 100 GLY A N 1
ATOM 756 C CA . GLY A 1 100 ? -8.233 1.699 -19.684 1.00 77.81 100 GLY A CA 1
ATOM 757 C C . GLY A 1 100 ? -9.033 0.635 -18.923 1.00 77.81 100 GLY A C 1
ATOM 758 O O . GLY A 1 100 ? -9.019 -0.540 -19.271 1.00 77.81 100 GLY A O 1
ATOM 759 N N . GLY A 1 101 ? -9.724 1.051 -17.858 1.00 79.19 101 GLY A N 1
ATOM 760 C CA . GLY A 1 101 ? -10.505 0.156 -16.991 1.00 79.19 101 GLY A CA 1
ATOM 761 C C . GLY A 1 101 ? -9.744 -0.388 -15.776 1.00 79.19 101 GLY A C 1
ATOM 762 O O . GLY A 1 101 ? -10.378 -0.809 -14.814 1.00 79.19 101 GLY A O 1
ATOM 763 N N . ARG A 1 102 ? -8.408 -0.295 -15.757 1.00 85.00 102 ARG A N 1
ATOM 764 C CA . ARG A 1 102 ? -7.565 -0.722 -14.626 1.00 85.00 102 ARG A CA 1
ATOM 765 C C . ARG A 1 102 ? -7.101 0.468 -13.765 1.00 85.00 102 ARG A C 1
ATOM 767 O O . ARG A 1 102 ? -6.847 1.545 -14.321 1.00 85.00 102 ARG A O 1
ATOM 774 N N . PRO A 1 103 ? -6.931 0.287 -12.441 1.00 85.12 103 PRO A N 1
ATOM 775 C CA . PRO A 1 103 ? -6.372 1.314 -11.566 1.00 85.12 103 PRO A CA 1
ATOM 776 C C . PRO A 1 103 ? -4.904 1.580 -11.907 1.00 85.12 103 PRO A C 1
ATOM 778 O O . PRO A 1 103 ? -4.113 0.652 -12.090 1.00 85.12 103 PRO A O 1
ATOM 781 N N . ALA A 1 104 ? -4.526 2.851 -11.976 1.00 87.19 104 ALA A N 1
ATOM 782 C CA . ALA A 1 104 ? -3.143 3.279 -12.045 1.00 87.19 104 ALA A CA 1
ATOM 783 C C . ALA A 1 104 ? -2.489 3.127 -10.671 1.00 87.19 104 ALA A C 1
ATOM 785 O O . ALA A 1 104 ? -2.973 3.644 -9.668 1.00 87.19 104 ALA A O 1
ATOM 786 N N . VAL A 1 105 ? -1.363 2.423 -10.641 1.00 83.12 105 VAL A N 1
ATOM 787 C CA . VAL A 1 105 ? -0.557 2.208 -9.429 1.00 83.12 105 VAL A CA 1
ATOM 788 C C . VAL A 1 105 ? 0.878 2.702 -9.599 1.00 83.12 105 VAL A C 1
ATOM 790 O O . VAL A 1 105 ? 1.647 2.691 -8.641 1.00 83.12 105 VAL A O 1
ATOM 793 N N . TRP A 1 106 ? 1.212 3.167 -10.805 1.00 78.25 106 TRP A N 1
ATOM 794 C CA . TRP A 1 106 ? 2.483 3.772 -11.163 1.00 78.25 106 TRP A CA 1
ATOM 795 C C . TRP A 1 106 ? 2.263 5.130 -11.828 1.00 78.25 106 TRP A C 1
ATOM 797 O O . TRP A 1 106 ? 1.277 5.334 -12.544 1.00 78.25 106 TRP A O 1
ATOM 807 N N . LYS A 1 107 ? 3.219 6.036 -11.627 1.00 79.25 107 LYS A N 1
ATOM 808 C CA . LYS A 1 107 ? 3.304 7.322 -12.315 1.00 79.25 107 LYS A CA 1
ATOM 809 C C . LYS A 1 107 ? 4.727 7.497 -12.838 1.00 79.25 107 LYS A C 1
ATOM 811 O O . LYS A 1 107 ? 5.675 7.242 -12.103 1.00 79.25 107 LYS A O 1
ATOM 816 N N . THR A 1 108 ? 4.867 7.875 -14.098 1.00 76.44 108 THR A N 1
ATOM 817 C CA . THR A 1 108 ? 6.163 8.162 -14.725 1.00 76.44 108 THR A CA 1
ATOM 818 C C . THR A 1 108 ? 6.629 9.574 -14.364 1.00 76.44 108 THR A C 1
ATOM 820 O O . THR A 1 108 ? 5.831 10.408 -13.927 1.00 76.44 108 THR A O 1
ATOM 823 N N . ASP A 1 109 ? 7.895 9.888 -14.642 1.00 64.38 109 ASP A N 1
ATOM 824 C CA . ASP A 1 109 ? 8.426 11.254 -14.509 1.00 64.38 109 ASP A CA 1
ATOM 825 C C . ASP A 1 109 ? 7.704 12.253 -15.432 1.00 64.38 109 ASP A C 1
ATOM 827 O O . ASP A 1 109 ? 7.541 13.421 -15.090 1.00 64.38 109 ASP A O 1
ATOM 831 N N . GLY A 1 110 ? 7.199 11.777 -16.578 1.00 68.62 110 GLY A N 1
ATOM 832 C CA . GLY A 1 110 ? 6.347 12.541 -17.499 1.00 68.62 110 GLY A CA 1
ATOM 833 C C . GLY A 1 110 ? 4.900 12.707 -17.023 1.00 68.62 110 GLY A C 1
ATOM 834 O O . GLY A 1 110 ? 4.084 13.312 -17.712 1.00 68.62 110 GLY A O 1
ATOM 835 N N . GLY A 1 111 ? 4.554 12.164 -15.853 1.00 75.25 111 GLY A N 1
ATOM 836 C CA . GLY A 1 111 ? 3.223 12.249 -15.264 1.00 75.25 111 GLY A CA 1
ATOM 837 C C . GLY A 1 111 ? 2.205 11.254 -15.824 1.00 75.25 111 GLY A C 1
ATOM 838 O O . GLY A 1 111 ? 1.045 11.282 -15.407 1.00 75.25 111 GLY A O 1
ATOM 839 N N . GLU A 1 112 ? 2.617 10.354 -16.719 1.00 84.62 112 GLU A N 1
ATOM 840 C CA . GLU A 1 112 ? 1.755 9.302 -17.250 1.00 84.62 112 GLU A CA 1
ATOM 841 C C . GLU A 1 112 ? 1.438 8.258 -16.176 1.00 84.62 112 GLU A C 1
ATOM 843 O O . GLU A 1 112 ? 2.295 7.852 -15.394 1.00 84.62 112 GLU A O 1
ATOM 848 N N . ARG A 1 113 ? 0.182 7.811 -16.139 1.00 87.00 113 ARG A N 1
ATOM 849 C CA . ARG A 1 113 ? -0.360 6.944 -15.086 1.00 87.00 113 ARG A CA 1
ATOM 850 C C . ARG A 1 113 ? -0.606 5.547 -15.622 1.00 87.00 113 ARG A C 1
ATOM 852 O O . ARG A 1 113 ? -1.291 5.383 -16.634 1.00 87.00 113 ARG A O 1
ATOM 859 N N . LEU A 1 114 ? -0.064 4.537 -14.956 1.00 88.25 114 LEU A N 1
ATOM 860 C CA . LEU A 1 114 ? 0.002 3.181 -15.490 1.00 88.25 114 LEU A CA 1
ATOM 861 C C . LEU A 1 114 ? -0.458 2.147 -14.454 1.00 88.25 114 LEU A C 1
ATOM 863 O O . LEU A 1 114 ? -0.127 2.225 -13.271 1.00 88.25 114 LEU A O 1
ATOM 867 N N . SER A 1 115 ? -1.280 1.192 -14.895 1.00 90.75 115 SER A N 1
ATOM 868 C CA . SER A 1 115 ? -1.686 0.034 -14.086 1.00 90.75 115 SER A CA 1
ATOM 869 C C . SER A 1 115 ? -0.534 -0.947 -13.925 1.00 90.75 115 SER A C 1
ATOM 871 O O . SER A 1 115 ? 0.389 -0.923 -14.734 1.00 90.75 115 SER A O 1
ATOM 873 N N . ALA A 1 116 ? -0.633 -1.859 -12.957 1.00 88.56 116 ALA A N 1
ATOM 874 C CA . ALA A 1 116 ? 0.358 -2.910 -12.734 1.00 88.56 116 ALA A CA 1
ATOM 875 C C . ALA A 1 116 ? 0.660 -3.718 -14.011 1.00 88.56 116 ALA A C 1
ATOM 877 O O . ALA A 1 116 ? 1.822 -3.882 -14.371 1.00 88.56 116 ALA A O 1
ATOM 878 N N . VAL A 1 117 ? -0.384 -4.149 -14.725 1.00 92.62 117 VAL A N 1
ATOM 879 C CA . VAL A 1 117 ? -0.266 -4.933 -15.962 1.00 92.62 117 VAL A CA 1
ATOM 880 C C . VAL A 1 117 ? 0.337 -4.132 -17.118 1.00 92.62 117 VAL A C 1
ATOM 882 O O . VAL A 1 117 ? 1.319 -4.558 -17.715 1.00 92.62 117 VAL A O 1
ATOM 885 N N . ALA A 1 118 ? -0.183 -2.931 -17.398 1.00 92.50 118 ALA A N 1
ATOM 886 C CA . ALA A 1 118 ? 0.344 -2.078 -18.466 1.00 92.50 118 ALA A CA 1
ATOM 887 C C . ALA A 1 118 ? 1.817 -1.732 -18.242 1.00 92.50 118 ALA A C 1
ATOM 889 O O . ALA A 1 118 ? 2.618 -1.739 -19.168 1.00 92.50 118 ALA A O 1
ATOM 890 N N . ALA A 1 119 ? 2.171 -1.453 -16.992 1.00 88.94 119 ALA A N 1
ATOM 891 C CA . ALA A 1 119 ? 3.532 -1.182 -16.597 1.00 88.94 119 ALA A CA 1
ATOM 892 C C . ALA A 1 119 ? 4.445 -2.385 -16.902 1.00 88.94 119 ALA A C 1
ATOM 894 O O . ALA A 1 119 ? 5.517 -2.203 -17.472 1.00 88.94 119 ALA A O 1
ATOM 895 N N . HIS A 1 120 ? 4.003 -3.607 -16.576 1.00 86.88 120 HIS A N 1
ATOM 896 C CA . HIS A 1 120 ? 4.768 -4.830 -16.828 1.00 86.88 120 HIS A CA 1
ATOM 897 C C . HIS A 1 120 ? 4.958 -5.077 -18.327 1.00 86.88 120 HIS A C 1
ATOM 899 O O . HIS A 1 120 ? 6.083 -5.248 -18.786 1.00 86.88 120 HIS A O 1
ATOM 905 N N . VAL A 1 121 ? 3.877 -4.963 -19.105 1.00 91.25 121 VAL A N 1
ATOM 906 C CA . VAL A 1 121 ? 3.905 -5.078 -20.570 1.00 91.25 121 VAL A CA 1
ATOM 907 C C . VAL A 1 121 ? 4.892 -4.090 -21.194 1.00 91.25 121 VAL A C 1
ATOM 909 O O . VAL A 1 121 ? 5.653 -4.454 -22.091 1.00 91.25 121 VAL A O 1
ATOM 912 N N . LEU A 1 122 ? 4.914 -2.839 -20.727 1.00 87.75 122 LEU A N 1
ATOM 913 C CA . LEU A 1 122 ? 5.841 -1.830 -21.240 1.00 87.75 122 LEU A CA 1
ATOM 914 C C . LEU A 1 122 ? 7.298 -2.129 -20.872 1.00 87.75 122 LEU A C 1
ATOM 916 O O . LEU A 1 122 ? 8.181 -1.846 -21.681 1.00 87.75 122 LEU A O 1
ATOM 920 N N . VAL A 1 123 ? 7.567 -2.710 -19.701 1.00 80.50 123 VAL A N 1
ATOM 921 C CA . VAL A 1 123 ? 8.918 -3.164 -19.332 1.00 80.50 123 VAL A CA 1
ATOM 922 C C . VAL A 1 123 ? 9.371 -4.319 -20.215 1.00 80.50 123 VAL A C 1
ATOM 924 O O . VAL A 1 123 ? 10.450 -4.237 -20.806 1.00 80.50 123 VAL A O 1
ATOM 927 N N . ASP A 1 124 ? 8.535 -5.341 -20.384 1.00 83.19 124 ASP A N 1
ATOM 928 C CA . ASP A 1 124 ? 8.858 -6.521 -21.195 1.00 83.19 124 ASP A CA 1
ATOM 929 C C . ASP A 1 124 ? 9.111 -6.161 -22.666 1.00 83.19 124 ASP A C 1
ATOM 931 O O . ASP A 1 124 ? 9.976 -6.740 -23.323 1.00 83.19 124 ASP A O 1
ATOM 935 N N . ASN A 1 125 ? 8.421 -5.134 -23.169 1.00 84.75 125 ASN A N 1
ATOM 936 C CA . ASN A 1 125 ? 8.594 -4.611 -24.527 1.00 84.75 125 ASN A CA 1
ATOM 937 C C . ASN A 1 125 ? 9.663 -3.502 -24.638 1.00 84.75 125 ASN A C 1
ATOM 939 O O . ASN A 1 125 ? 9.813 -2.872 -25.691 1.00 84.75 125 ASN A O 1
ATOM 943 N N . GLY A 1 126 ? 10.423 -3.233 -23.570 1.00 76.69 126 GLY A N 1
ATOM 944 C CA . GLY A 1 126 ? 11.528 -2.269 -23.568 1.00 76.69 126 GLY A CA 1
ATOM 945 C C . GLY A 1 126 ? 11.104 -0.808 -23.762 1.00 76.69 126 GLY A C 1
ATOM 946 O O . GLY A 1 126 ? 11.873 -0.010 -24.298 1.00 76.69 126 GLY A O 1
ATOM 947 N N . ARG A 1 127 ? 9.873 -0.464 -23.373 1.00 78.69 127 ARG A N 1
ATOM 948 C CA . ARG A 1 127 ? 9.257 0.870 -23.474 1.00 78.69 127 ARG A CA 1
ATOM 949 C C . ARG A 1 127 ? 9.254 1.658 -22.163 1.00 78.69 127 ARG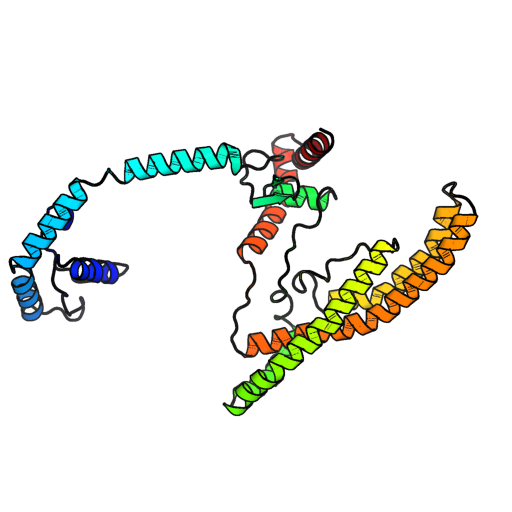 A C 1
ATOM 951 O O . ARG A 1 127 ? 9.090 2.877 -22.204 1.00 78.69 127 ARG A O 1
ATOM 958 N N . TRP A 1 128 ? 9.476 0.988 -21.034 1.00 70.44 128 TRP A N 1
ATOM 959 C CA . TRP A 1 128 ? 9.669 1.592 -19.713 1.00 70.44 128 TRP A CA 1
ATOM 960 C C . TRP A 1 128 ? 10.899 0.955 -19.037 1.00 70.44 128 TRP A C 1
ATOM 962 O O . TRP A 1 128 ? 11.100 -0.250 -19.194 1.00 70.44 128 TRP A O 1
ATOM 972 N N . PRO A 1 129 ? 11.747 1.708 -18.301 1.00 60.09 129 PRO A N 1
ATOM 973 C CA . PRO A 1 129 ? 12.610 1.120 -17.274 1.00 60.09 129 PRO A CA 1
ATOM 974 C C . PRO A 1 129 ? 11.872 0.170 -16.312 1.00 60.09 129 PRO A C 1
ATOM 976 O O . PRO A 1 129 ? 10.687 0.337 -16.043 1.00 60.09 129 PRO A O 1
ATOM 979 N N . ASP A 1 130 ? 12.605 -0.813 -15.789 1.00 58.50 130 ASP A N 1
ATOM 980 C CA . ASP A 1 130 ? 12.100 -1.846 -14.878 1.00 58.50 130 ASP A CA 1
ATOM 981 C C . ASP A 1 130 ? 11.320 -1.247 -13.688 1.00 58.50 130 ASP A C 1
ATOM 983 O O . ASP A 1 130 ? 11.767 -0.289 -13.055 1.00 58.50 130 ASP A O 1
ATOM 987 N N . LEU A 1 131 ? 10.158 -1.832 -13.373 1.00 55.12 131 LEU A N 1
ATOM 988 C CA . LEU A 1 131 ? 9.244 -1.384 -12.311 1.00 55.12 131 LEU A CA 1
ATOM 989 C C . LEU A 1 131 ? 9.789 -1.613 -10.904 1.00 55.12 131 LEU A C 1
ATOM 991 O O . LEU A 1 131 ? 9.175 -1.211 -9.916 1.00 55.12 131 LEU A O 1
ATOM 995 N N . VAL A 1 132 ? 10.928 -2.286 -10.789 1.00 48.50 132 VAL A N 1
ATOM 996 C CA . VAL A 1 132 ? 11.534 -2.630 -9.510 1.00 48.50 132 VAL A CA 1
ATOM 997 C C . VAL A 1 132 ? 12.621 -1.615 -9.130 1.00 48.50 132 VAL A C 1
ATOM 999 O O . VAL A 1 132 ? 13.813 -1.928 -9.087 1.00 48.50 132 VAL A O 1
ATOM 1002 N N . SER A 1 133 ? 12.206 -0.380 -8.817 1.00 34.94 133 SER A N 1
ATOM 1003 C CA . SER A 1 133 ? 12.943 0.539 -7.924 1.00 34.94 133 SER A CA 1
ATOM 1004 C C . SER A 1 133 ? 12.036 1.699 -7.461 1.00 34.94 133 SER A C 1
ATOM 1006 O O . SER A 1 133 ? 11.308 2.236 -8.291 1.00 34.94 133 SER A O 1
ATOM 1008 N N . PRO A 1 134 ? 12.029 2.092 -6.168 1.00 28.81 134 PRO A N 1
ATOM 1009 C CA . PRO A 1 134 ? 13.217 2.362 -5.359 1.00 28.81 134 PRO A CA 1
ATOM 1010 C C . PRO A 1 134 ? 13.529 1.233 -4.370 1.00 28.81 134 PRO A C 1
ATOM 1012 O O . PRO A 1 134 ? 12.635 0.560 -3.869 1.00 28.81 134 PRO A O 1
ATOM 1015 N N . GLY A 1 135 ? 14.820 0.997 -4.139 1.00 30.70 135 GLY A N 1
ATOM 1016 C CA . GLY A 1 135 ? 15.322 -0.231 -3.527 1.00 30.70 135 GLY A CA 1
ATOM 1017 C C . GLY A 1 135 ? 14.853 -0.555 -2.107 1.00 30.70 135 GLY A C 1
ATOM 1018 O O . GLY A 1 135 ? 14.542 0.333 -1.326 1.00 30.70 135 GLY A O 1
ATOM 1019 N N . ASP A 1 136 ? 14.896 -1.847 -1.763 1.00 30.62 136 ASP A N 1
ATOM 1020 C CA . ASP A 1 136 ? 15.184 -2.323 -0.402 1.00 30.62 136 ASP A CA 1
ATOM 1021 C C . ASP A 1 136 ? 15.600 -3.826 -0.434 1.00 30.62 136 ASP A C 1
ATOM 1023 O O . ASP A 1 136 ? 15.015 -4.593 -1.204 1.00 30.62 136 ASP A O 1
ATOM 1027 N N . PRO A 1 137 ? 16.571 -4.299 0.383 1.00 32.44 137 PRO A N 1
ATOM 1028 C CA . PRO A 1 137 ? 17.465 -5.426 0.081 1.00 32.44 137 PRO A CA 1
ATOM 1029 C C . PRO A 1 137 ? 17.235 -6.768 0.833 1.00 32.44 137 PRO A C 1
ATOM 1031 O O . PRO A 1 137 ? 18.106 -7.628 0.837 1.00 32.44 137 PRO A O 1
ATOM 1034 N N . VAL A 1 138 ? 16.116 -7.008 1.516 1.00 33.97 138 VAL A N 1
ATOM 1035 C CA . VAL A 1 138 ? 16.017 -8.031 2.601 1.00 33.97 138 VAL A CA 1
ATOM 1036 C C . VAL A 1 138 ? 15.021 -9.208 2.412 1.00 33.97 138 VAL A C 1
ATOM 1038 O O . VAL A 1 138 ? 14.299 -9.519 3.340 1.00 33.97 138 VAL A O 1
ATOM 1041 N N . SER A 1 139 ? 14.898 -9.939 1.302 1.00 33.66 139 SER A N 1
ATOM 1042 C CA . SER A 1 139 ? 13.813 -10.973 1.182 1.00 33.66 139 SER A CA 1
ATOM 1043 C C . SER A 1 139 ? 14.152 -12.288 0.488 1.00 33.66 139 SER A C 1
ATOM 1045 O O . SER A 1 139 ? 13.754 -13.312 1.029 1.00 33.66 139 SER A O 1
ATOM 1047 N N . GLY A 1 140 ? 14.893 -12.339 -0.618 1.00 31.31 140 GLY A N 1
ATOM 1048 C CA . GLY A 1 140 ? 14.986 -13.597 -1.382 1.00 31.31 140 GLY A CA 1
ATOM 1049 C C . GLY A 1 140 ? 15.939 -14.652 -0.807 1.00 31.31 140 GLY A C 1
ATOM 1050 O O . GLY A 1 140 ? 15.641 -15.842 -0.825 1.00 31.31 140 GLY A O 1
ATOM 1051 N N . LEU A 1 141 ? 17.079 -14.235 -0.249 1.00 31.97 141 LEU A N 1
ATOM 1052 C CA . LEU A 1 141 ? 18.183 -15.151 0.051 1.00 31.97 141 LEU A CA 1
ATOM 1053 C C . LEU A 1 141 ? 18.428 -15.396 1.541 1.00 31.97 141 LEU A C 1
ATOM 1055 O O . LEU A 1 141 ? 19.548 -15.356 2.041 1.00 31.97 141 LEU A O 1
ATOM 1059 N N . PHE A 1 142 ? 17.353 -15.664 2.262 1.00 33.78 142 PHE A N 1
ATOM 1060 C CA . PHE A 1 142 ? 17.431 -16.094 3.657 1.00 33.78 142 PHE A CA 1
ATOM 1061 C C . PHE A 1 142 ? 16.972 -17.509 3.914 1.00 33.78 142 PHE A C 1
ATOM 1063 O O . PHE A 1 142 ? 17.146 -18.005 5.022 1.00 33.78 142 PHE A O 1
ATOM 1070 N N . LEU A 1 143 ? 16.405 -18.164 2.909 1.00 35.06 143 LEU A N 1
ATOM 1071 C CA . LEU A 1 143 ? 15.881 -19.506 3.099 1.00 35.06 143 LEU A CA 1
ATOM 1072 C C . LEU A 1 143 ? 16.941 -20.595 2.864 1.00 35.06 143 LEU A C 1
ATOM 1074 O O . LEU A 1 143 ? 16.746 -21.705 3.331 1.00 35.06 143 LEU A O 1
ATOM 1078 N N . GLY A 1 144 ? 18.095 -20.275 2.256 1.00 31.67 144 GLY A N 1
ATOM 1079 C CA . GLY A 1 144 ? 19.203 -21.233 2.070 1.00 31.67 144 GLY A CA 1
ATOM 1080 C C . GLY A 1 144 ? 20.440 -20.982 2.946 1.00 31.67 144 GLY A C 1
ATOM 1081 O O . GLY A 1 144 ? 20.975 -21.905 3.546 1.00 31.67 144 GLY A O 1
ATOM 1082 N N . LEU A 1 145 ? 20.884 -19.725 3.083 1.00 33.03 145 LEU A N 1
ATOM 1083 C CA . LEU A 1 145 ? 22.073 -19.364 3.884 1.00 33.03 145 LEU A CA 1
ATOM 1084 C C . LEU A 1 145 ? 21.778 -19.169 5.381 1.00 33.03 145 LEU A C 1
ATOM 1086 O O . LEU A 1 145 ? 22.697 -19.193 6.202 1.00 33.03 145 LEU A O 1
ATOM 1090 N N . GLY A 1 146 ? 20.498 -19.027 5.745 1.00 34.62 146 GLY A N 1
ATOM 1091 C CA . GLY A 1 146 ? 20.047 -18.920 7.133 1.00 34.62 146 GLY A CA 1
ATOM 1092 C C . GLY A 1 146 ? 20.319 -20.174 7.968 1.00 34.62 146 GLY A C 1
ATOM 1093 O O . GLY A 1 146 ? 20.475 -20.053 9.176 1.00 34.62 146 GLY A O 1
ATOM 1094 N N . GLN A 1 147 ? 20.449 -21.356 7.355 1.00 33.00 147 GLN A N 1
ATOM 1095 C CA . GLN A 1 147 ? 20.755 -22.587 8.096 1.00 33.00 147 GLN A CA 1
ATOM 1096 C C . GLN A 1 147 ? 22.240 -22.716 8.467 1.00 33.00 147 GLN A C 1
ATOM 1098 O O . GLN A 1 147 ? 22.558 -23.256 9.522 1.00 33.00 147 GLN A O 1
ATOM 1103 N N . VAL A 1 148 ? 23.152 -22.162 7.662 1.00 35.47 148 VAL A N 1
ATOM 1104 C CA . VAL A 1 148 ? 24.600 -22.247 7.919 1.00 35.47 148 VAL A CA 1
ATOM 1105 C C . VAL A 1 148 ? 25.046 -21.152 8.897 1.00 35.47 148 VAL A C 1
ATOM 1107 O O . VAL A 1 148 ? 25.693 -21.449 9.898 1.00 35.47 148 VAL A O 1
ATOM 1110 N N . PHE A 1 149 ? 24.620 -19.899 8.691 1.00 41.09 149 PHE A N 1
ATOM 1111 C CA . PHE A 1 149 ? 24.959 -18.772 9.580 1.00 41.09 149 PHE A CA 1
ATOM 1112 C C . PHE A 1 149 ? 24.007 -18.602 10.772 1.00 41.09 149 PHE A C 1
ATOM 1114 O O . PHE A 1 149 ? 24.361 -17.944 11.753 1.00 41.09 149 PHE A O 1
ATOM 1121 N N . GLY A 1 150 ? 22.828 -19.234 10.725 1.00 39.31 150 GLY A N 1
ATOM 1122 C CA . GLY A 1 150 ? 21.944 -19.382 11.878 1.00 39.31 150 GLY A CA 1
ATOM 1123 C C . GLY A 1 150 ? 22.654 -20.070 13.038 1.00 39.31 150 GLY A C 1
ATOM 1124 O O . GLY A 1 150 ? 22.558 -19.574 14.149 1.00 39.31 150 GLY A O 1
ATOM 1125 N N . SER A 1 151 ? 23.472 -21.094 12.775 1.00 39.41 151 SER A N 1
ATOM 1126 C CA . SER A 1 151 ? 24.235 -21.805 13.815 1.00 39.41 151 SER A CA 1
ATOM 1127 C C . SER A 1 151 ? 25.252 -20.914 14.555 1.00 39.41 151 SER A C 1
ATOM 1129 O O . SER A 1 151 ? 25.409 -21.010 15.772 1.00 39.41 151 SER A O 1
ATOM 1131 N N . VAL A 1 152 ? 25.896 -19.977 13.849 1.00 43.91 152 VAL A N 1
ATOM 1132 C CA . VAL A 1 152 ? 26.863 -19.025 14.424 1.00 43.91 152 VAL A CA 1
ATOM 1133 C C . VAL A 1 152 ? 26.152 -17.927 15.226 1.00 43.91 152 VAL A C 1
ATOM 1135 O O . VAL A 1 152 ? 26.588 -17.576 16.322 1.00 43.91 152 VAL A O 1
ATOM 1138 N N . ALA A 1 153 ? 25.025 -17.409 14.727 1.00 46.22 153 ALA A N 1
ATOM 1139 C CA . ALA A 1 153 ? 24.234 -16.388 15.419 1.00 46.22 153 ALA A CA 1
ATOM 1140 C C . ALA A 1 153 ? 23.410 -16.949 16.598 1.00 46.22 153 ALA A C 1
ATOM 1142 O O . ALA A 1 153 ? 23.191 -16.260 17.594 1.00 46.22 153 ALA A O 1
ATOM 1143 N N . GLU A 1 154 ? 22.967 -18.203 16.519 1.00 44.72 154 GLU A N 1
ATOM 1144 C CA . GLU A 1 154 ? 22.244 -18.927 17.570 1.00 44.72 154 GLU A CA 1
ATOM 1145 C C . GLU A 1 154 ? 23.142 -19.217 18.783 1.00 44.72 154 GLU A C 1
ATOM 1147 O O . GLU A 1 154 ? 22.689 -19.081 19.921 1.00 44.72 154 GLU A O 1
ATOM 1152 N N . ASN A 1 155 ? 24.444 -19.438 18.565 1.00 46.72 155 ASN A N 1
ATOM 1153 C CA . ASN A 1 155 ? 25.446 -19.446 19.637 1.00 46.72 155 ASN A CA 1
ATOM 1154 C C . ASN A 1 155 ? 25.550 -18.087 20.364 1.00 46.72 155 ASN A C 1
ATOM 1156 O O . ASN A 1 155 ? 25.731 -18.054 21.580 1.00 46.72 155 ASN A O 1
ATOM 1160 N N . GLY A 1 156 ? 25.349 -16.965 19.661 1.00 49.66 156 GLY A N 1
ATOM 1161 C CA . GLY A 1 156 ? 25.289 -15.618 20.250 1.00 49.66 156 GLY A CA 1
ATOM 1162 C C . GLY A 1 156 ? 23.963 -15.278 20.952 1.00 49.66 156 GLY A C 1
ATOM 1163 O O . GLY A 1 156 ? 23.916 -14.374 21.785 1.00 49.66 156 GLY A O 1
ATOM 1164 N N . LYS A 1 157 ? 22.873 -16.009 20.676 1.00 48.03 157 LYS A N 1
ATOM 1165 C CA . LYS A 1 157 ? 21.557 -15.788 21.311 1.00 48.03 157 LYS A CA 1
ATOM 1166 C C . LYS A 1 157 ? 21.482 -16.272 22.761 1.00 48.03 157 LYS A C 1
ATOM 1168 O O . LYS A 1 157 ? 20.610 -15.804 23.493 1.00 48.03 157 LYS A O 1
ATOM 1173 N N . ARG A 1 158 ? 22.369 -17.184 23.183 1.00 48.56 158 ARG A N 1
ATOM 1174 C CA . ARG A 1 158 ? 22.313 -17.860 24.497 1.00 48.56 158 ARG A CA 1
ATOM 1175 C C . ARG A 1 158 ? 22.737 -17.005 25.701 1.00 48.56 158 ARG A C 1
ATOM 1177 O O . ARG A 1 158 ? 22.717 -17.505 26.819 1.00 48.56 158 ARG A O 1
ATOM 1184 N N . GLY A 1 159 ? 23.046 -15.718 25.526 1.00 55.75 159 GLY A N 1
ATOM 1185 C CA . GLY A 1 159 ? 23.368 -14.836 26.651 1.00 55.75 159 GLY A CA 1
ATOM 1186 C C . GLY A 1 159 ? 23.291 -13.348 26.320 1.00 55.75 159 GLY A C 1
ATOM 1187 O O . GLY A 1 159 ? 23.411 -12.938 25.166 1.00 55.75 159 GLY A O 1
ATOM 1188 N N . HIS A 1 160 ? 23.114 -12.522 27.354 1.00 51.00 160 HIS A N 1
ATOM 1189 C CA . HIS A 1 160 ? 23.043 -11.057 27.252 1.00 51.00 160 HIS A CA 1
ATOM 1190 C C . HIS A 1 160 ? 24.293 -10.454 26.569 1.00 51.00 160 HIS A C 1
ATOM 1192 O O . HIS A 1 160 ? 24.193 -9.518 25.779 1.00 51.00 160 HIS A O 1
ATOM 1198 N N . ILE A 1 161 ? 25.454 -11.082 26.782 1.00 53.34 161 ILE A N 1
ATOM 1199 C CA . ILE A 1 161 ? 26.755 -10.716 26.200 1.00 53.34 161 ILE A CA 1
ATOM 1200 C C . ILE A 1 161 ? 26.775 -10.895 24.672 1.00 53.34 161 ILE A C 1
ATOM 1202 O O . ILE A 1 161 ? 27.307 -10.045 23.961 1.00 53.34 161 ILE A O 1
ATOM 1206 N N . GLY A 1 162 ? 26.155 -11.952 24.138 1.00 59.34 162 GLY A N 1
ATOM 1207 C CA . GLY A 1 162 ? 26.149 -12.213 22.694 1.00 59.34 162 GLY A CA 1
ATOM 1208 C C . GLY A 1 162 ? 25.234 -11.263 21.912 1.00 59.34 162 GLY A C 1
ATOM 1209 O O . GLY A 1 162 ? 25.587 -10.830 20.815 1.00 59.34 162 GLY A O 1
ATOM 1210 N N . LYS A 1 163 ? 24.114 -10.832 22.511 1.00 58.19 163 LYS A N 1
ATOM 1211 C CA . LYS A 1 163 ? 23.268 -9.760 21.951 1.00 58.19 163 LYS A CA 1
ATOM 1212 C C . LYS A 1 163 ? 23.993 -8.413 21.943 1.00 58.19 163 LYS A C 1
ATOM 1214 O O . LYS A 1 163 ? 23.924 -7.688 20.954 1.00 58.19 163 LYS A O 1
ATOM 1219 N N . MET A 1 164 ? 24.724 -8.101 23.014 1.00 58.06 164 MET A N 1
ATOM 1220 C CA . MET A 1 164 ? 25.511 -6.870 23.113 1.00 58.06 164 MET A CA 1
ATOM 1221 C C . MET A 1 164 ? 26.663 -6.840 22.095 1.00 58.06 164 MET A C 1
ATOM 1223 O O . MET A 1 164 ? 26.846 -5.835 21.412 1.00 58.06 164 MET A O 1
ATOM 1227 N N . GLY A 1 165 ? 27.368 -7.960 21.900 1.00 63.25 165 GLY A N 1
ATOM 1228 C CA . GLY A 1 165 ? 28.391 -8.091 20.855 1.00 63.25 165 GLY A CA 1
ATOM 1229 C C . GLY A 1 165 ? 27.842 -7.886 19.437 1.00 63.25 165 GLY A C 1
ATOM 1230 O O . GLY A 1 165 ? 28.472 -7.215 18.622 1.00 63.25 165 GLY A O 1
ATOM 1231 N N . LEU A 1 166 ? 26.633 -8.382 19.154 1.00 63.44 166 LEU A N 1
ATOM 1232 C CA . LEU A 1 166 ? 25.974 -8.207 17.856 1.00 63.44 166 LEU A CA 1
ATOM 1233 C C . LEU A 1 166 ? 25.573 -6.743 17.590 1.00 63.44 166 LEU A C 1
ATOM 1235 O O . LEU A 1 166 ? 25.697 -6.270 16.460 1.00 63.44 166 LEU A O 1
ATOM 1239 N N . HIS A 1 167 ? 25.156 -6.004 18.626 1.00 61.19 167 HIS A N 1
ATOM 1240 C CA . HIS A 1 167 ? 24.883 -4.565 18.530 1.00 61.19 167 HIS A CA 1
ATOM 1241 C C . HIS A 1 167 ? 26.144 -3.743 18.244 1.00 61.19 167 HIS A C 1
ATOM 1243 O O . HIS A 1 167 ? 26.104 -2.847 17.401 1.00 61.19 167 HIS A O 1
ATOM 1249 N N . ILE A 1 168 ? 27.262 -4.070 18.900 1.00 68.31 168 ILE A N 1
ATOM 1250 C CA . ILE A 1 168 ? 28.551 -3.389 18.702 1.00 68.31 168 ILE A CA 1
ATOM 1251 C C . ILE A 1 168 ? 29.090 -3.646 17.287 1.00 68.31 168 ILE A C 1
ATOM 1253 O O . ILE A 1 168 ? 29.607 -2.734 16.646 1.00 68.31 168 ILE A O 1
ATOM 1257 N N . LEU A 1 169 ? 28.920 -4.866 16.766 1.00 65.19 169 LEU A N 1
ATOM 1258 C CA . LEU A 1 169 ? 29.401 -5.246 15.435 1.00 65.19 169 LEU A CA 1
ATOM 1259 C C . LEU A 1 169 ? 28.544 -4.673 14.288 1.00 65.19 169 LEU A C 1
ATOM 1261 O O . LEU A 1 169 ? 29.033 -4.520 13.170 1.00 65.19 169 LEU A O 1
ATOM 1265 N N . ARG A 1 170 ? 27.273 -4.329 14.543 1.00 65.38 170 ARG A N 1
ATOM 1266 C CA . ARG A 1 170 ? 26.323 -3.879 13.510 1.00 65.38 170 ARG A CA 1
ATOM 1267 C C . ARG A 1 170 ? 26.753 -2.586 12.818 1.00 65.38 170 ARG A C 1
ATOM 1269 O O . ARG A 1 170 ? 26.784 -2.533 11.594 1.00 65.38 170 ARG A O 1
ATOM 1276 N N . ALA A 1 171 ? 27.058 -1.544 13.588 1.00 58.22 171 ALA A N 1
ATOM 1277 C CA . ALA A 1 171 ? 27.403 -0.233 13.039 1.00 58.22 171 ALA A CA 1
ATOM 1278 C C . ALA A 1 171 ? 28.620 -0.276 12.085 1.00 58.22 171 ALA A C 1
ATOM 1280 O O . ALA A 1 171 ? 28.496 0.216 10.960 1.00 58.22 171 ALA A O 1
ATOM 1281 N N . PRO A 1 172 ? 29.758 -0.907 12.447 1.00 62.34 172 PRO A N 1
ATOM 1282 C CA . PRO A 1 172 ? 30.880 -1.035 11.522 1.00 62.34 172 PRO A CA 1
ATOM 1283 C C . PRO A 1 172 ? 30.557 -1.935 10.321 1.00 62.34 172 PRO A C 1
ATOM 1285 O O . PRO A 1 172 ? 30.986 -1.615 9.217 1.00 62.34 172 PRO A O 1
ATOM 1288 N N . LEU A 1 173 ? 29.760 -3.001 10.480 1.00 62.09 173 LEU A N 1
ATOM 1289 C CA . LEU A 1 173 ? 29.323 -3.852 9.363 1.00 62.09 173 LEU A CA 1
ATOM 1290 C C . LEU A 1 173 ? 28.480 -3.098 8.330 1.00 62.09 173 LEU A C 1
ATOM 1292 O O . LEU A 1 173 ? 28.720 -3.245 7.137 1.00 62.09 173 LEU A O 1
ATOM 1296 N N . THR A 1 174 ? 27.528 -2.270 8.763 1.00 60.25 174 THR A N 1
ATOM 1297 C CA . THR A 1 174 ? 26.701 -1.458 7.858 1.00 60.25 174 THR A CA 1
ATOM 1298 C C . THR A 1 174 ? 27.553 -0.480 7.046 1.00 60.25 174 THR A C 1
ATOM 1300 O O . THR A 1 174 ? 27.365 -0.346 5.834 1.00 60.25 174 THR A O 1
ATOM 1303 N N . VAL A 1 175 ? 28.529 0.173 7.683 1.00 58.31 175 VAL A N 1
ATOM 1304 C CA . VAL A 1 175 ? 29.456 1.096 7.006 1.00 58.31 175 VAL A CA 1
ATOM 1305 C C . VAL A 1 175 ? 30.359 0.338 6.028 1.00 58.31 175 VAL A C 1
ATOM 1307 O O . VAL A 1 175 ? 30.470 0.723 4.862 1.00 58.31 175 VAL A O 1
ATOM 1310 N N . LEU A 1 176 ? 30.941 -0.780 6.471 1.00 58.03 176 LEU A N 1
ATOM 1311 C CA . LEU A 1 176 ? 31.806 -1.635 5.658 1.00 58.03 176 LEU A CA 1
ATOM 1312 C C . LEU A 1 176 ? 31.063 -2.309 4.502 1.00 58.03 176 LEU A C 1
ATOM 1314 O O . LEU A 1 176 ? 31.685 -2.577 3.486 1.00 58.03 176 LEU A O 1
ATOM 1318 N N . ALA A 1 177 ? 29.762 -2.573 4.618 1.00 61.34 177 ALA A N 1
ATOM 1319 C CA . ALA A 1 177 ? 28.952 -3.115 3.529 1.00 61.34 177 ALA A CA 1
ATOM 1320 C C . ALA A 1 177 ? 28.562 -2.037 2.508 1.00 61.34 177 ALA A C 1
ATOM 1322 O O . ALA A 1 177 ? 28.579 -2.283 1.302 1.00 61.34 177 ALA A O 1
ATOM 1323 N N . SER A 1 178 ? 28.231 -0.833 2.979 1.00 57.84 178 SER A N 1
ATOM 1324 C CA . SER A 1 178 ? 27.700 0.240 2.131 1.00 57.84 178 SER A CA 1
ATOM 1325 C C . SER A 1 178 ? 28.744 0.807 1.168 1.00 57.84 178 SER A C 1
ATOM 1327 O O . SER A 1 178 ? 28.416 1.106 0.021 1.00 57.84 178 SER A O 1
ATOM 1329 N N . VAL A 1 179 ? 30.003 0.924 1.600 1.00 63.56 179 VAL A N 1
ATOM 1330 C CA . VAL A 1 179 ? 31.073 1.534 0.791 1.00 63.56 179 VAL A CA 1
ATOM 1331 C C . VAL A 1 179 ? 31.484 0.661 -0.410 1.00 63.56 179 VAL A C 1
ATOM 1333 O O . VAL A 1 179 ? 31.411 1.151 -1.538 1.00 63.56 179 VAL A O 1
ATOM 1336 N N . PRO A 1 180 ? 31.849 -0.627 -0.253 1.00 64.31 180 PRO A N 1
ATOM 1337 C CA . PRO A 1 180 ? 32.219 -1.487 -1.376 1.00 64.31 180 PRO A CA 1
ATOM 1338 C C . PRO A 1 180 ? 31.027 -1.784 -2.285 1.00 64.31 180 PRO A C 1
ATOM 1340 O O . PRO A 1 180 ? 31.183 -1.839 -3.499 1.00 64.31 180 PRO A O 1
ATOM 1343 N N . PHE A 1 181 ? 29.819 -1.919 -1.729 1.00 62.56 181 PHE A N 1
ATOM 1344 C CA . PHE A 1 181 ? 28.616 -2.127 -2.536 1.00 62.56 181 PHE A CA 1
ATOM 1345 C C . PHE A 1 181 ? 28.239 -0.878 -3.350 1.00 62.56 181 PHE A C 1
ATOM 1347 O O . PHE A 1 181 ? 27.877 -0.984 -4.521 1.00 62.56 181 PHE A O 1
ATOM 1354 N N . GLY A 1 182 ? 28.370 0.317 -2.766 1.00 60.34 182 GLY A N 1
ATOM 1355 C CA . GLY A 1 182 ? 28.208 1.582 -3.487 1.00 60.34 182 GLY A CA 1
ATOM 1356 C C . GLY A 1 182 ? 29.237 1.745 -4.607 1.00 60.34 182 GLY A C 1
ATOM 1357 O O . GLY A 1 182 ? 28.878 2.114 -5.725 1.00 60.34 182 GLY A O 1
ATOM 1358 N N . LEU A 1 183 ? 30.497 1.393 -4.338 1.00 65.81 183 LEU A N 1
ATOM 1359 C CA . LEU A 1 183 ? 31.572 1.428 -5.328 1.00 65.81 183 LEU A CA 1
ATOM 1360 C C . LEU A 1 183 ? 31.346 0.426 -6.470 1.00 65.81 183 LEU A C 1
ATOM 1362 O O . LEU A 1 183 ? 31.522 0.780 -7.631 1.00 65.81 183 LEU A O 1
ATOM 1366 N N . PHE A 1 184 ? 30.890 -0.789 -6.160 1.00 69.56 184 PHE A N 1
ATOM 1367 C CA . PHE A 1 184 ? 30.516 -1.797 -7.155 1.00 69.56 184 PHE A CA 1
ATOM 1368 C C . PHE A 1 184 ? 29.434 -1.280 -8.123 1.00 69.56 184 PHE A C 1
ATOM 1370 O O . PHE A 1 184 ? 29.579 -1.385 -9.341 1.00 69.56 184 PHE A O 1
ATOM 1377 N N . ASN A 1 185 ? 28.380 -0.648 -7.594 1.00 65.25 185 ASN A N 1
ATOM 1378 C CA . ASN A 1 185 ? 27.307 -0.077 -8.417 1.00 65.25 185 ASN A CA 1
ATOM 1379 C C . ASN A 1 185 ? 27.788 1.102 -9.275 1.00 65.25 185 ASN A C 1
ATOM 1381 O O . ASN A 1 185 ? 27.361 1.252 -10.420 1.00 65.25 185 ASN A O 1
ATOM 1385 N N . LEU A 1 186 ? 28.685 1.935 -8.740 1.00 69.25 186 LEU A N 1
ATOM 1386 C CA . LEU A 1 186 ? 29.284 3.036 -9.491 1.00 69.25 186 LEU A CA 1
ATOM 1387 C C . LEU A 1 186 ? 30.091 2.516 -10.689 1.00 69.25 186 LEU A C 1
ATOM 1389 O O . LEU A 1 186 ? 29.954 3.038 -11.794 1.00 69.25 186 LEU A O 1
ATOM 1393 N N . LEU A 1 187 ? 30.902 1.476 -10.485 1.00 71.12 187 LEU A N 1
ATOM 1394 C CA . LEU A 1 187 ? 31.708 0.865 -11.543 1.00 71.12 187 LEU A CA 1
ATOM 1395 C C . LEU A 1 187 ? 30.833 0.204 -12.621 1.00 71.12 187 LEU A C 1
ATOM 1397 O O . LEU A 1 187 ? 31.114 0.371 -13.808 1.00 71.12 187 LEU A O 1
ATOM 1401 N N . ASP A 1 188 ? 29.742 -0.466 -12.236 1.00 67.75 188 ASP A N 1
ATOM 1402 C CA . ASP A 1 188 ? 28.778 -1.055 -13.181 1.00 67.75 188 ASP A CA 1
ATOM 1403 C C . ASP A 1 188 ? 28.061 0.021 -14.022 1.00 67.75 188 ASP A C 1
ATOM 1405 O O . ASP A 1 188 ? 27.906 -0.107 -15.239 1.00 67.75 188 ASP A O 1
ATOM 1409 N N . PHE A 1 189 ? 27.709 1.154 -13.404 1.00 68.00 189 PHE A N 1
ATOM 1410 C CA . PHE A 1 189 ? 27.136 2.300 -14.114 1.00 68.00 189 PHE A CA 1
ATOM 1411 C C . PHE A 1 189 ? 28.120 2.935 -15.109 1.00 68.00 189 PHE A C 1
ATOM 1413 O O . PHE A 1 189 ? 27.734 3.279 -16.231 1.00 68.00 189 PHE A O 1
ATOM 1420 N N . VAL A 1 190 ? 29.394 3.077 -14.726 1.00 71.12 190 VAL A N 1
ATOM 1421 C CA . VAL A 1 190 ? 30.448 3.565 -15.629 1.00 71.12 190 VAL A CA 1
ATOM 1422 C C . VAL A 1 190 ? 30.621 2.610 -16.811 1.00 71.12 190 VAL A C 1
ATOM 1424 O O . VAL A 1 190 ? 30.651 3.063 -17.955 1.00 71.12 190 VAL A O 1
ATOM 1427 N N . LEU A 1 191 ? 30.655 1.297 -16.570 1.00 72.19 191 LEU A N 1
ATOM 1428 C CA . LEU A 1 191 ? 30.741 0.277 -17.620 1.00 72.19 191 LEU A CA 1
ATOM 1429 C C . LEU A 1 191 ? 29.586 0.366 -18.622 1.00 72.19 191 LEU A C 1
ATOM 1431 O O . LEU A 1 191 ? 29.817 0.341 -19.835 1.00 72.19 191 LEU A O 1
ATOM 1435 N N . TYR A 1 192 ? 28.360 0.559 -18.135 1.00 68.94 192 TYR A N 1
ATOM 1436 C CA . TYR A 1 192 ? 27.205 0.794 -18.997 1.00 68.94 192 TYR A CA 1
ATOM 1437 C C . TYR A 1 192 ? 27.360 2.054 -19.860 1.00 68.94 192 TYR A C 1
ATOM 1439 O O . TYR A 1 192 ? 27.111 2.018 -21.067 1.00 68.94 192 TYR A O 1
ATOM 1447 N N . LYS A 1 193 ? 27.804 3.174 -19.272 1.00 70.00 193 LYS A N 1
ATOM 1448 C CA . LYS A 1 193 ? 28.037 4.428 -20.012 1.00 70.00 193 LYS A CA 1
ATOM 1449 C C . LYS A 1 193 ? 29.118 4.294 -21.084 1.00 70.00 193 LYS A C 1
ATOM 1451 O O . LYS A 1 193 ? 29.025 4.965 -22.108 1.00 70.00 193 LYS A O 1
ATOM 1456 N N . LEU A 1 194 ? 30.080 3.394 -20.892 1.00 72.69 194 LEU A N 1
ATOM 1457 C CA . LEU A 1 194 ? 31.093 3.031 -21.887 1.00 72.69 194 LEU A CA 1
ATOM 1458 C C . LEU A 1 194 ? 30.580 2.025 -22.937 1.00 72.69 194 LEU A C 1
ATOM 1460 O O . LEU A 1 194 ? 31.376 1.401 -23.636 1.00 72.69 194 LEU A O 1
ATOM 1464 N N . ALA A 1 195 ? 29.258 1.868 -23.067 1.00 69.19 195 ALA A N 1
ATOM 1465 C CA . ALA A 1 195 ? 28.602 0.986 -24.029 1.00 69.19 195 ALA A CA 1
ATOM 1466 C C . ALA A 1 195 ? 29.021 -0.488 -23.903 1.00 69.19 195 ALA A C 1
ATOM 1468 O O . ALA A 1 195 ? 29.098 -1.204 -24.906 1.00 69.19 195 ALA A O 1
ATOM 1469 N N . SER A 1 196 ? 29.317 -0.947 -22.679 1.00 71.75 196 SER A N 1
ATOM 1470 C CA . SER A 1 196 ? 29.484 -2.376 -22.398 1.00 71.75 196 SER A CA 1
ATOM 1471 C C . SER A 1 196 ? 28.284 -3.181 -22.944 1.00 71.75 196 SER A C 1
ATOM 1473 O O . SER A 1 196 ? 27.146 -2.702 -22.896 1.00 71.75 196 SER A O 1
ATOM 1475 N N . PRO A 1 197 ? 28.501 -4.404 -23.474 1.00 65.75 197 PRO A N 1
ATOM 1476 C CA . PRO A 1 197 ? 27.429 -5.356 -23.793 1.00 65.75 197 PRO A CA 1
ATOM 1477 C C . PRO A 1 197 ? 26.526 -5.650 -22.586 1.00 65.75 197 PRO A C 1
ATOM 1479 O O . PRO A 1 197 ? 25.386 -6.093 -22.758 1.00 65.75 197 PRO A O 1
ATOM 1482 N N . PHE A 1 198 ? 27.011 -5.392 -21.369 1.00 60.88 198 PHE A N 1
ATOM 1483 C CA . PHE A 1 198 ? 26.196 -5.386 -20.174 1.00 60.88 198 PHE A CA 1
ATOM 1484 C C . PHE A 1 198 ? 25.290 -4.156 -20.164 1.00 60.88 198 PHE A C 1
ATOM 1486 O O . PHE A 1 198 ? 25.711 -3.022 -19.939 1.00 60.88 198 PHE A O 1
ATOM 1493 N N . LYS A 1 199 ? 23.987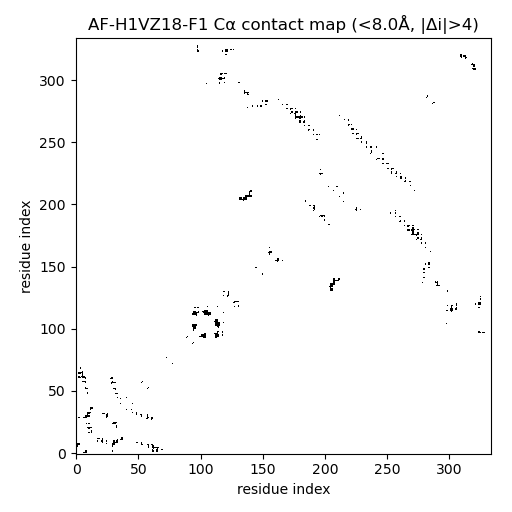 -4.400 -20.330 1.00 57.66 199 LYS A N 1
ATOM 1494 C CA . LYS A 1 199 ? 22.991 -3.513 -19.722 1.00 57.66 199 LYS A CA 1
ATOM 1495 C C . LYS A 1 199 ? 23.252 -3.538 -18.210 1.00 57.66 199 LYS A C 1
ATOM 1497 O O . LYS A 1 199 ? 23.510 -4.638 -17.711 1.00 57.66 199 LYS A O 1
ATOM 1502 N N . PRO A 1 200 ? 23.185 -2.400 -17.496 1.00 53.03 200 PRO A N 1
ATOM 1503 C CA . PRO A 1 200 ? 23.401 -2.372 -16.065 1.00 53.03 200 PRO A CA 1
ATOM 1504 C C . PRO A 1 200 ? 22.269 -3.215 -15.503 1.00 53.03 200 PRO A C 1
ATOM 1506 O O . PRO A 1 200 ? 21.097 -2.827 -15.533 1.00 53.03 200 PRO A O 1
ATOM 1509 N N . LYS A 1 201 ? 22.592 -4.451 -15.127 1.00 50.53 201 LYS A N 1
ATOM 1510 C CA . LYS A 1 201 ? 21.628 -5.285 -14.433 1.00 50.53 201 LYS A CA 1
ATOM 1511 C C . LYS A 1 201 ? 21.450 -4.570 -13.110 1.00 50.53 201 LYS A C 1
ATOM 1513 O O . LYS A 1 201 ? 22.431 -4.119 -12.531 1.00 50.53 201 LYS A O 1
ATOM 1518 N N . LEU A 1 202 ? 20.214 -4.395 -12.666 1.00 49.34 202 LEU A N 1
ATOM 1519 C CA . LEU A 1 202 ? 19.887 -3.744 -11.399 1.00 49.34 202 LEU A CA 1
ATOM 1520 C C . LEU A 1 202 ? 20.425 -4.562 -10.211 1.00 49.34 202 LEU A C 1
ATOM 1522 O O . LEU A 1 202 ? 19.669 -5.076 -9.394 1.00 49.34 202 LEU A O 1
ATOM 1526 N N . TYR A 1 203 ? 21.744 -4.677 -10.072 1.00 46.53 203 TYR A N 1
ATOM 1527 C CA . TYR A 1 203 ? 22.375 -5.062 -8.825 1.00 46.53 203 TYR A CA 1
ATOM 1528 C C . TYR A 1 203 ? 22.083 -4.001 -7.750 1.00 46.53 203 TYR A C 1
ATOM 1530 O O . TYR A 1 203 ? 22.080 -4.306 -6.561 1.00 46.53 203 TYR A O 1
ATOM 1538 N N . ALA A 1 204 ? 21.786 -2.770 -8.188 1.00 38.19 204 ALA A N 1
ATOM 1539 C CA . ALA A 1 204 ? 21.698 -1.569 -7.373 1.00 38.19 204 ALA A CA 1
ATOM 1540 C C . ALA A 1 204 ? 20.420 -1.406 -6.535 1.00 38.19 204 ALA A C 1
ATOM 1542 O O . ALA A 1 204 ? 20.445 -0.621 -5.592 1.00 38.19 204 ALA A O 1
ATOM 1543 N N . SER A 1 205 ? 19.313 -2.101 -6.814 1.00 42.69 205 SER A N 1
ATOM 1544 C CA . SER A 1 205 ? 18.059 -1.828 -6.085 1.00 42.69 205 SER A CA 1
ATOM 1545 C C . SER A 1 205 ? 17.568 -2.977 -5.223 1.00 42.69 205 SER A C 1
ATOM 1547 O O . SER A 1 205 ? 16.855 -2.733 -4.246 1.00 42.69 205 SER A O 1
ATOM 1549 N N . ASN A 1 206 ? 17.925 -4.226 -5.541 1.00 45.41 206 ASN A N 1
ATOM 1550 C CA . ASN A 1 206 ? 17.292 -5.333 -4.850 1.00 45.41 206 ASN A CA 1
ATOM 1551 C C . ASN A 1 206 ? 18.066 -6.666 -4.915 1.00 45.41 206 ASN A C 1
ATOM 1553 O O . ASN A 1 206 ? 17.806 -7.482 -5.800 1.00 45.41 206 ASN A O 1
ATOM 1557 N N . PRO A 1 207 ? 18.918 -6.996 -3.925 1.00 45.12 207 PRO A N 1
ATOM 1558 C CA . PRO A 1 207 ? 19.415 -8.367 -3.723 1.00 45.12 207 PRO A CA 1
ATOM 1559 C C . PRO A 1 207 ? 18.300 -9.410 -3.453 1.00 45.12 207 PRO A C 1
ATOM 1561 O O . PRO A 1 207 ? 18.585 -10.570 -3.170 1.00 45.12 207 PRO A O 1
ATOM 1564 N N . ARG A 1 208 ? 17.013 -9.027 -3.542 1.00 45.38 208 ARG A N 1
ATOM 1565 C CA . ARG A 1 208 ? 15.851 -9.932 -3.600 1.00 45.38 208 ARG A CA 1
ATOM 1566 C C . ARG A 1 208 ? 15.483 -10.378 -5.021 1.00 45.38 208 ARG A C 1
ATOM 1568 O O . ARG A 1 208 ? 14.735 -11.341 -5.130 1.00 45.38 208 ARG A O 1
ATOM 1575 N N . LEU A 1 209 ? 15.962 -9.700 -6.073 1.00 42.88 209 LEU A N 1
ATOM 1576 C CA . LEU A 1 209 ? 15.703 -10.073 -7.475 1.00 42.88 209 LEU A CA 1
ATOM 1577 C C . LEU A 1 209 ? 16.595 -11.230 -7.944 1.00 42.88 209 LEU A C 1
ATOM 1579 O O . LEU A 1 209 ? 16.166 -12.040 -8.761 1.00 42.88 209 LEU A O 1
ATOM 1583 N N . TYR A 1 210 ? 17.817 -11.312 -7.412 1.00 49.16 210 TYR A N 1
ATOM 1584 C CA . TYR A 1 210 ? 18.820 -12.310 -7.780 1.00 49.16 210 TYR A CA 1
ATOM 1585 C C . TYR A 1 210 ? 19.402 -12.963 -6.522 1.00 49.16 210 TYR A C 1
ATOM 1587 O O . TYR A 1 210 ? 19.724 -12.279 -5.554 1.00 49.16 210 TYR A O 1
ATOM 1595 N N . THR A 1 211 ? 19.555 -14.287 -6.521 1.00 56.12 211 THR A N 1
ATOM 1596 C CA . THR A 1 211 ? 20.206 -15.028 -5.430 1.00 56.12 211 THR A CA 1
ATOM 1597 C C . THR A 1 211 ? 21.694 -14.670 -5.319 1.00 56.12 211 THR A C 1
ATOM 1599 O O . THR A 1 211 ? 22.290 -14.256 -6.308 1.00 56.12 211 THR A O 1
ATOM 1602 N N . TYR A 1 212 ? 22.349 -14.880 -4.165 1.00 59.66 212 TYR A N 1
ATOM 1603 C CA . TYR A 1 212 ? 23.811 -14.678 -4.045 1.00 59.66 212 TYR A CA 1
ATOM 1604 C C . TYR A 1 212 ? 24.571 -15.488 -5.092 1.00 59.66 212 TYR A C 1
ATOM 1606 O O . TYR A 1 212 ? 25.494 -14.976 -5.711 1.00 59.66 212 TYR A O 1
ATOM 1614 N N . ALA A 1 213 ? 24.133 -16.724 -5.349 1.00 57.66 213 ALA A N 1
ATOM 1615 C CA . ALA A 1 213 ? 24.694 -17.559 -6.403 1.00 57.66 213 ALA A CA 1
ATOM 1616 C C . ALA A 1 213 ? 24.493 -16.940 -7.795 1.00 57.66 213 ALA A C 1
ATOM 1618 O O . ALA A 1 213 ? 25.431 -16.917 -8.581 1.00 57.66 213 ALA A O 1
ATOM 1619 N N . GLN A 1 214 ? 23.315 -16.384 -8.094 1.00 62.69 214 GLN A N 1
ATOM 1620 C CA . GLN A 1 214 ? 23.071 -15.675 -9.353 1.00 62.69 214 GLN A CA 1
ATOM 1621 C C . GLN A 1 214 ? 23.927 -14.410 -9.462 1.00 62.69 214 GLN A C 1
ATOM 1623 O O . GLN A 1 214 ? 24.584 -14.218 -10.479 1.00 62.69 214 GLN A O 1
ATOM 1628 N N . MET A 1 215 ? 23.999 -13.587 -8.415 1.00 65.44 215 MET A N 1
ATOM 1629 C CA . MET A 1 215 ? 24.829 -12.380 -8.396 1.00 65.44 215 MET A CA 1
ATOM 1630 C C . MET A 1 215 ? 26.310 -12.716 -8.574 1.00 65.44 215 MET A C 1
ATOM 1632 O O . MET A 1 215 ? 26.974 -12.096 -9.397 1.00 65.44 215 MET A O 1
ATOM 1636 N N . LEU A 1 216 ? 26.806 -13.735 -7.870 1.00 71.25 216 LEU A N 1
ATOM 1637 C CA . LEU A 1 216 ? 28.174 -14.220 -8.010 1.00 71.25 216 LEU A CA 1
ATOM 1638 C C . LEU A 1 216 ? 28.411 -14.812 -9.402 1.00 71.25 216 LEU A C 1
ATOM 1640 O O . LEU A 1 216 ? 29.443 -14.545 -10.002 1.00 71.25 216 LEU A O 1
ATOM 1644 N N . SER A 1 217 ? 27.451 -15.557 -9.952 1.00 69.25 217 SER A N 1
ATOM 1645 C CA . SER A 1 217 ? 27.557 -16.094 -11.311 1.00 69.25 217 SER A CA 1
ATOM 1646 C C . SER A 1 217 ? 27.641 -14.977 -12.349 1.00 69.25 217 SER A C 1
ATOM 1648 O O . SER A 1 217 ? 28.483 -15.040 -13.237 1.00 69.25 217 SER A O 1
ATOM 1650 N N . PHE A 1 218 ? 26.849 -13.910 -12.203 1.00 72.25 218 PHE A N 1
ATOM 1651 C CA . PHE A 1 218 ? 26.915 -12.760 -13.095 1.00 72.25 218 PHE A CA 1
ATOM 1652 C C . PHE A 1 218 ? 28.238 -12.023 -12.951 1.00 72.25 218 PHE A C 1
ATOM 1654 O O . PHE A 1 218 ? 28.880 -11.751 -13.962 1.00 72.25 218 PHE A O 1
ATOM 1661 N N . LEU A 1 219 ? 28.674 -11.792 -11.714 1.00 77.25 219 LEU A N 1
ATOM 1662 C CA . LEU A 1 219 ? 29.941 -11.154 -11.388 1.00 77.25 219 LEU A CA 1
ATOM 1663 C C . LEU A 1 219 ? 31.132 -11.914 -11.989 1.00 77.25 219 LEU A C 1
ATOM 1665 O O . LEU A 1 219 ? 31.966 -11.322 -12.661 1.00 77.25 219 LEU A O 1
ATOM 1669 N N . VAL A 1 220 ? 31.175 -13.235 -11.814 1.00 79.00 220 VAL A N 1
ATOM 1670 C CA . VAL A 1 220 ? 32.252 -14.103 -12.317 1.00 79.00 220 VAL A CA 1
ATOM 1671 C C . VAL A 1 220 ? 32.167 -14.291 -13.835 1.00 79.00 220 VAL A C 1
ATOM 1673 O O . VAL A 1 220 ? 33.193 -14.425 -14.496 1.00 79.00 220 VAL A O 1
ATOM 1676 N N . SER A 1 221 ? 30.964 -14.259 -14.417 1.00 79.56 221 SER A N 1
ATOM 1677 C CA . SER A 1 221 ? 30.784 -14.322 -15.874 1.00 79.56 221 SER A CA 1
ATOM 1678 C C . SER A 1 221 ? 31.107 -13.003 -16.585 1.00 79.56 221 SER A C 1
ATOM 1680 O O . SER A 1 221 ? 31.345 -13.010 -17.794 1.00 79.56 221 SER A O 1
ATOM 1682 N N . ALA A 1 222 ? 31.136 -11.877 -15.861 1.00 81.19 222 ALA A N 1
ATOM 1683 C CA . ALA A 1 222 ? 31.275 -10.554 -16.457 1.00 81.19 222 ALA A CA 1
ATOM 1684 C C . ALA A 1 222 ? 32.576 -10.366 -17.256 1.00 81.19 222 ALA A C 1
ATOM 1686 O O . ALA A 1 222 ? 32.491 -9.938 -18.412 1.00 81.19 222 ALA A O 1
ATOM 1687 N N . PRO A 1 223 ? 33.762 -10.746 -16.735 1.00 85.00 223 PRO A N 1
ATOM 1688 C CA . PRO A 1 223 ? 35.006 -10.635 -17.493 1.00 85.00 223 PRO A CA 1
ATOM 1689 C C . PRO A 1 223 ? 34.982 -11.441 -18.795 1.00 85.00 223 PRO A C 1
ATOM 1691 O O . PRO A 1 223 ? 35.443 -10.959 -19.824 1.00 85.00 223 PRO A O 1
ATOM 1694 N N . LEU A 1 224 ? 34.411 -12.651 -18.770 1.00 82.62 224 LEU A N 1
ATOM 1695 C CA . LEU A 1 224 ? 34.356 -13.534 -19.939 1.00 82.62 224 LEU A CA 1
ATOM 1696 C C . LEU A 1 224 ? 33.469 -12.957 -21.048 1.00 82.62 224 LEU A C 1
ATOM 1698 O O . LEU A 1 224 ? 33.852 -12.973 -22.213 1.00 82.62 224 LEU A O 1
ATOM 1702 N N . VAL A 1 225 ? 32.302 -12.417 -20.701 1.00 79.44 225 VAL A N 1
ATOM 1703 C CA . VAL A 1 225 ? 31.376 -11.819 -21.676 1.00 79.44 225 VAL A CA 1
ATOM 1704 C C . VAL A 1 225 ? 31.934 -10.516 -22.257 1.00 79.44 225 VAL A C 1
ATOM 1706 O O . VAL A 1 225 ? 31.821 -10.293 -23.462 1.00 79.44 225 VAL A O 1
ATOM 1709 N N . GLU A 1 226 ? 32.570 -9.672 -21.438 1.00 82.62 226 GLU A N 1
ATOM 1710 C CA . GLU A 1 226 ? 33.217 -8.439 -21.911 1.00 82.62 226 GLU A CA 1
ATOM 1711 C C . GLU A 1 226 ? 34.408 -8.755 -22.831 1.00 82.62 226 GLU A C 1
ATOM 1713 O O . GLU A 1 226 ? 34.581 -8.124 -23.879 1.00 82.62 226 GLU A O 1
ATOM 1718 N N . LEU A 1 227 ? 35.181 -9.793 -22.496 1.00 81.62 227 LEU A N 1
ATOM 1719 C CA . LEU A 1 227 ? 36.275 -10.293 -23.325 1.00 81.62 227 LEU A CA 1
ATOM 1720 C C . LEU A 1 227 ? 35.760 -10.817 -24.675 1.00 81.62 227 LEU A C 1
ATOM 1722 O O . LEU A 1 227 ? 36.274 -10.424 -25.722 1.00 81.62 227 LEU A O 1
ATOM 1726 N N . ILE A 1 228 ? 34.701 -11.635 -24.674 1.00 78.50 228 ILE A N 1
ATOM 1727 C CA . ILE A 1 228 ? 34.048 -12.120 -25.902 1.00 78.50 228 ILE A CA 1
ATOM 1728 C C . ILE A 1 228 ? 33.530 -10.942 -26.738 1.00 78.50 228 ILE A C 1
ATOM 1730 O O . ILE A 1 228 ? 33.704 -10.926 -27.956 1.00 78.50 228 ILE A O 1
ATOM 1734 N N . SER A 1 229 ? 32.937 -9.925 -26.111 1.00 75.62 229 SER A N 1
ATOM 1735 C CA . SER A 1 229 ? 32.474 -8.713 -26.797 1.00 75.62 229 SER A CA 1
ATOM 1736 C C . SER A 1 229 ? 33.623 -7.923 -27.424 1.00 75.62 229 SER A C 1
ATOM 1738 O O . SER A 1 229 ? 33.520 -7.498 -28.573 1.00 75.62 229 SER A O 1
ATOM 1740 N N . THR A 1 230 ? 34.747 -7.785 -26.723 1.00 72.94 230 THR A N 1
ATOM 1741 C CA . THR A 1 230 ? 35.942 -7.097 -27.235 1.00 72.94 230 THR A CA 1
ATOM 1742 C C . THR A 1 230 ? 36.505 -7.785 -28.483 1.00 72.94 230 THR A C 1
ATOM 1744 O O . THR A 1 230 ? 36.982 -7.111 -29.392 1.00 72.94 230 THR A O 1
ATOM 1747 N N . VAL A 1 231 ? 36.392 -9.114 -28.577 1.00 71.94 231 VAL A N 1
ATOM 1748 C CA . VAL A 1 231 ? 36.826 -9.894 -29.750 1.00 71.94 231 VAL A CA 1
ATOM 1749 C C . VAL A 1 231 ? 35.784 -9.878 -30.881 1.00 71.94 231 VAL A C 1
ATOM 1751 O O . VAL A 1 231 ? 36.142 -9.838 -32.058 1.00 71.94 231 VAL A O 1
ATOM 1754 N N . THR A 1 232 ? 34.488 -9.889 -30.556 1.00 69.81 232 THR A N 1
ATOM 1755 C CA . THR A 1 232 ? 33.395 -10.059 -31.537 1.00 69.81 232 THR A CA 1
ATOM 1756 C C . THR A 1 232 ? 32.822 -8.750 -32.092 1.00 69.81 232 THR A C 1
ATOM 1758 O O . THR A 1 232 ? 32.353 -8.730 -33.232 1.00 69.81 232 THR A O 1
ATOM 1761 N N . GLN A 1 233 ? 32.878 -7.638 -31.351 1.00 67.69 233 GLN A N 1
ATOM 1762 C CA . GLN A 1 233 ? 32.336 -6.342 -31.787 1.00 67.69 233 GLN A CA 1
ATOM 1763 C C . GLN A 1 233 ? 33.146 -5.623 -32.883 1.00 67.69 233 GLN A C 1
ATOM 1765 O O . GLN A 1 233 ? 32.512 -5.101 -33.808 1.00 67.69 233 GLN A O 1
ATOM 1770 N N . PRO A 1 234 ? 34.496 -5.590 -32.868 1.00 63.94 234 PRO A N 1
ATOM 1771 C CA . PRO A 1 234 ? 35.273 -4.937 -33.926 1.00 63.94 234 PRO A CA 1
ATOM 1772 C C . PRO A 1 234 ? 34.982 -5.475 -35.346 1.00 63.94 234 PRO A C 1
ATOM 1774 O O . PRO A 1 234 ? 34.757 -4.656 -36.242 1.00 63.94 234 PRO A O 1
ATOM 1777 N N . PRO A 1 235 ? 34.874 -6.804 -35.586 1.00 59.56 235 PRO A N 1
ATOM 1778 C CA . PRO A 1 235 ? 34.490 -7.335 -36.897 1.00 59.56 235 PRO A CA 1
ATOM 1779 C C . PRO A 1 235 ? 33.057 -6.968 -37.321 1.00 59.56 235 PRO A C 1
ATOM 1781 O O . PRO A 1 235 ? 32.801 -6.730 -38.503 1.00 59.56 235 PRO A O 1
ATOM 1784 N N . VAL A 1 236 ? 32.113 -6.891 -36.377 1.00 58.78 236 VAL A N 1
ATOM 1785 C CA . VAL A 1 236 ? 30.715 -6.503 -36.650 1.00 58.78 236 VAL A CA 1
ATOM 1786 C C . VAL A 1 236 ? 30.609 -5.018 -37.013 1.00 58.78 236 VAL A C 1
ATOM 1788 O O . VAL A 1 236 ? 29.862 -4.655 -37.923 1.00 58.78 236 VAL A O 1
ATOM 1791 N N . LEU A 1 237 ? 31.372 -4.154 -36.341 1.00 54.66 237 LEU A N 1
ATOM 1792 C CA . LEU A 1 237 ? 31.429 -2.717 -36.626 1.00 54.66 237 LEU A CA 1
ATOM 1793 C C . LEU A 1 237 ? 32.131 -2.420 -37.958 1.00 54.66 237 LEU A C 1
ATOM 1795 O O . LEU A 1 237 ? 31.645 -1.576 -38.713 1.00 54.66 237 LEU A O 1
ATOM 1799 N N . ALA A 1 238 ? 33.197 -3.161 -38.286 1.00 56.16 238 ALA A N 1
ATOM 1800 C CA . ALA A 1 238 ? 33.884 -3.078 -39.576 1.00 56.16 238 ALA A CA 1
ATOM 1801 C C . ALA A 1 238 ? 32.964 -3.442 -40.759 1.00 56.16 238 ALA A C 1
ATOM 1803 O O . ALA A 1 238 ? 33.020 -2.800 -41.806 1.00 56.16 238 ALA A O 1
ATOM 1804 N N . ARG A 1 239 ? 32.049 -4.409 -40.580 1.00 58.38 239 ARG A N 1
ATOM 1805 C CA . ARG A 1 239 ? 31.032 -4.775 -41.586 1.00 58.38 239 ARG A CA 1
ATOM 1806 C C . ARG A 1 239 ? 29.917 -3.733 -41.765 1.00 58.38 239 ARG A C 1
ATOM 1808 O O . ARG A 1 239 ? 29.199 -3.795 -42.756 1.00 58.38 239 ARG A O 1
ATOM 1815 N N . ARG A 1 240 ? 29.742 -2.782 -40.836 1.00 56.41 240 ARG A N 1
ATOM 1816 C CA . ARG A 1 240 ? 28.578 -1.870 -40.787 1.00 56.41 240 ARG A CA 1
ATOM 1817 C C . ARG A 1 240 ? 28.844 -0.458 -41.345 1.00 56.41 240 ARG A C 1
ATOM 1819 O O . ARG A 1 240 ? 28.165 0.481 -40.939 1.00 56.41 240 ARG A O 1
ATOM 1826 N N . HIS A 1 241 ? 29.809 -0.289 -42.256 1.00 49.69 241 HIS A N 1
ATOM 1827 C CA . HIS A 1 241 ? 30.172 0.999 -42.888 1.00 49.69 241 HIS A CA 1
ATOM 1828 C C . HIS A 1 241 ? 30.506 2.146 -41.902 1.00 49.69 241 HIS A C 1
ATOM 1830 O O . HIS A 1 241 ? 30.229 3.313 -42.171 1.00 49.69 241 HIS A O 1
ATOM 1836 N N . ARG A 1 242 ? 31.115 1.855 -40.743 1.00 55.41 242 ARG A N 1
ATOM 1837 C CA . ARG A 1 242 ? 31.593 2.888 -39.799 1.00 55.41 242 ARG A CA 1
ATOM 1838 C C . ARG A 1 242 ? 33.125 2.935 -39.849 1.00 55.41 242 ARG A C 1
ATOM 1840 O O . ARG A 1 242 ? 33.766 1.929 -39.583 1.00 55.41 242 ARG A O 1
ATOM 1847 N N . GLY A 1 243 ? 33.691 4.075 -40.256 1.00 59.31 243 GLY A N 1
ATOM 1848 C CA . GLY A 1 243 ? 35.093 4.229 -40.682 1.00 59.31 243 GLY A CA 1
ATOM 1849 C C . GLY A 1 243 ? 36.190 3.755 -39.710 1.00 59.31 243 GLY A C 1
ATOM 1850 O O . GLY A 1 243 ? 35.989 3.660 -38.498 1.00 59.31 243 GLY A O 1
ATOM 1851 N N . ALA A 1 244 ? 37.385 3.508 -40.267 1.00 60.50 244 ALA A N 1
ATOM 1852 C CA . ALA A 1 244 ? 38.541 2.882 -39.608 1.00 60.50 244 ALA A CA 1
ATOM 1853 C C . ALA A 1 244 ? 38.988 3.560 -38.299 1.00 60.50 244 ALA A C 1
ATOM 1855 O O . ALA A 1 244 ? 39.354 2.874 -37.347 1.00 60.50 244 ALA A O 1
ATOM 1856 N N . ALA A 1 245 ? 38.887 4.890 -38.207 1.00 62.56 245 ALA A N 1
ATOM 1857 C CA . ALA A 1 245 ? 39.269 5.648 -37.012 1.00 62.56 245 ALA A CA 1
ATOM 1858 C C . ALA A 1 245 ? 38.470 5.251 -35.757 1.00 62.56 245 ALA A C 1
ATOM 1860 O O . ALA A 1 245 ? 39.002 5.263 -34.650 1.00 62.56 245 ALA A O 1
ATOM 1861 N N . ARG A 1 246 ? 37.201 4.848 -35.917 1.00 61.66 246 ARG A N 1
ATOM 1862 C CA . ARG A 1 246 ? 36.377 4.407 -34.787 1.00 61.66 246 ARG A CA 1
ATOM 1863 C C . ARG A 1 246 ? 36.753 2.998 -34.339 1.00 61.66 246 ARG A C 1
ATOM 1865 O O . ARG A 1 246 ? 36.825 2.754 -33.146 1.00 61.66 246 ARG A O 1
ATOM 1872 N N . VAL A 1 247 ? 37.079 2.103 -35.272 1.00 65.00 247 VAL A N 1
ATOM 1873 C CA . VAL A 1 247 ? 37.543 0.737 -34.962 1.00 65.00 247 VAL A CA 1
ATOM 1874 C C . VAL A 1 247 ? 38.850 0.762 -34.160 1.00 65.00 247 VAL A C 1
ATOM 1876 O O . VAL A 1 247 ? 38.998 -0.006 -33.213 1.00 65.00 247 VAL A O 1
ATOM 1879 N N . VAL A 1 248 ? 39.756 1.694 -34.477 1.00 69.25 248 VAL A N 1
ATOM 1880 C CA . VAL A 1 248 ? 41.017 1.894 -33.739 1.00 69.25 248 VAL A CA 1
ATOM 1881 C C . VAL A 1 248 ? 40.781 2.331 -32.288 1.00 69.25 248 VAL A C 1
ATOM 1883 O O . VAL A 1 248 ? 41.547 1.940 -31.416 1.00 69.25 248 VAL A O 1
ATOM 1886 N N . LEU A 1 249 ? 39.717 3.093 -32.008 1.00 73.50 249 LEU A N 1
ATOM 1887 C CA . LEU A 1 249 ? 39.364 3.542 -30.653 1.00 73.50 249 LEU A CA 1
ATOM 1888 C C . LEU A 1 249 ? 38.552 2.505 -29.853 1.00 73.50 249 LEU A C 1
ATOM 1890 O O . LEU A 1 249 ? 38.592 2.516 -28.625 1.00 73.50 249 LEU A O 1
ATOM 1894 N N . GLU A 1 250 ? 37.850 1.584 -30.515 1.00 72.81 250 GLU A N 1
ATOM 1895 C CA . GLU A 1 250 ? 37.027 0.552 -29.856 1.00 72.81 250 GLU A CA 1
ATOM 1896 C C . GLU A 1 250 ? 37.871 -0.549 -29.190 1.00 72.81 250 GLU A C 1
ATOM 1898 O O . GLU A 1 250 ? 37.500 -1.057 -28.133 1.00 72.81 250 GLU A O 1
ATOM 1903 N N . VAL A 1 251 ? 39.032 -0.892 -29.759 1.00 74.31 251 VAL A N 1
ATOM 1904 C CA . VAL A 1 251 ? 39.964 -1.882 -29.182 1.00 74.31 251 VAL A CA 1
ATOM 1905 C C . VAL A 1 251 ? 40.520 -1.441 -27.814 1.00 74.31 251 VAL A C 1
ATOM 1907 O O . VAL A 1 251 ? 40.334 -2.179 -26.843 1.00 74.31 251 VAL A O 1
ATOM 1910 N N . PRO A 1 252 ? 41.149 -0.257 -27.664 1.00 81.75 252 PRO A N 1
ATOM 1911 C CA . PRO A 1 252 ? 41.618 0.216 -26.360 1.00 81.75 252 PRO A CA 1
ATOM 1912 C C . PRO A 1 252 ? 40.463 0.451 -25.376 1.00 81.75 252 PRO A C 1
ATOM 1914 O O . PRO A 1 252 ? 40.618 0.184 -24.185 1.00 81.75 252 PRO A O 1
ATOM 1917 N N . LEU A 1 253 ? 39.284 0.866 -25.855 1.00 80.88 253 LEU A N 1
ATOM 1918 C CA . LEU A 1 253 ? 38.084 0.998 -25.025 1.00 80.88 253 LEU A CA 1
ATOM 1919 C C . LEU A 1 253 ? 37.581 -0.363 -24.505 1.00 80.88 253 LEU A C 1
ATOM 1921 O O . LEU A 1 253 ? 37.171 -0.469 -23.351 1.00 80.88 253 LEU A O 1
ATOM 1925 N N . GLY A 1 254 ? 37.633 -1.421 -25.318 1.00 79.81 254 GLY A N 1
ATOM 1926 C CA . GLY A 1 254 ? 37.324 -2.796 -24.901 1.00 79.81 254 GLY A CA 1
ATOM 1927 C C . GLY A 1 254 ? 38.299 -3.339 -23.852 1.00 79.81 254 GLY A C 1
ATOM 1928 O O . GLY A 1 254 ? 37.877 -3.921 -22.851 1.00 79.81 254 GLY A O 1
ATOM 1929 N N . ILE A 1 255 ? 39.598 -3.063 -24.015 1.00 81.88 255 ILE A N 1
ATOM 1930 C CA . ILE A 1 255 ? 40.626 -3.413 -23.019 1.00 81.88 255 ILE A CA 1
ATOM 1931 C C . ILE A 1 255 ? 40.353 -2.689 -21.693 1.00 81.88 255 ILE A C 1
ATOM 1933 O O . ILE A 1 255 ? 40.322 -3.325 -20.639 1.00 81.88 255 ILE A O 1
ATOM 1937 N N . ALA A 1 256 ? 40.089 -1.380 -21.739 1.00 84.12 256 ALA A N 1
ATOM 1938 C CA . ALA A 1 256 ? 39.775 -0.586 -20.554 1.00 84.12 256 ALA A CA 1
ATOM 1939 C C . ALA A 1 256 ? 38.524 -1.101 -19.820 1.00 84.12 256 ALA A C 1
ATOM 1941 O O . ALA A 1 256 ? 38.552 -1.244 -18.597 1.00 84.12 256 ALA A O 1
ATOM 1942 N N . ARG A 1 257 ? 37.454 -1.451 -20.550 1.00 85.88 257 ARG A N 1
ATOM 1943 C CA . ARG A 1 257 ? 36.243 -2.064 -19.974 1.00 85.88 257 ARG A CA 1
ATOM 1944 C C . ARG A 1 257 ? 36.531 -3.418 -19.331 1.00 85.88 257 ARG A C 1
ATOM 1946 O O . ARG A 1 257 ? 36.097 -3.651 -18.210 1.00 85.88 257 ARG A O 1
ATOM 1953 N N . THR A 1 258 ? 37.315 -4.276 -19.980 1.00 84.06 258 THR A N 1
ATOM 1954 C CA . THR A 1 258 ? 37.674 -5.603 -19.447 1.00 84.06 258 THR A CA 1
ATOM 1955 C C . THR A 1 258 ? 38.461 -5.499 -18.132 1.00 84.06 258 THR A C 1
ATOM 1957 O O . THR A 1 258 ? 38.205 -6.250 -17.185 1.00 84.06 258 THR A O 1
ATOM 1960 N N . LEU A 1 259 ? 39.375 -4.527 -18.027 1.00 86.31 259 LEU A N 1
ATOM 1961 C CA . LEU A 1 259 ? 40.097 -4.232 -16.784 1.00 86.31 259 LEU A CA 1
ATOM 1962 C C . LEU A 1 259 ? 39.155 -3.718 -15.685 1.00 86.31 259 LEU A C 1
ATOM 1964 O O . LEU A 1 259 ? 39.218 -4.192 -14.551 1.00 86.31 259 LEU A O 1
ATOM 1968 N N . LEU A 1 260 ? 38.248 -2.800 -16.028 1.00 85.69 260 LEU A N 1
ATOM 1969 C CA . LEU A 1 260 ? 37.244 -2.259 -15.107 1.00 85.69 260 LEU A CA 1
ATOM 1970 C C . LEU A 1 260 ? 36.303 -3.350 -14.578 1.00 85.69 260 LEU A C 1
ATOM 1972 O O . LEU A 1 260 ? 36.049 -3.401 -13.378 1.00 85.69 260 LEU A O 1
ATOM 1976 N N . VAL A 1 261 ? 35.835 -4.254 -15.445 1.00 84.62 261 VAL A N 1
ATOM 1977 C CA . VAL A 1 261 ? 35.007 -5.408 -15.061 1.00 84.62 261 VAL A CA 1
ATOM 1978 C C . VAL A 1 261 ? 35.770 -6.329 -14.111 1.00 84.62 261 VAL A C 1
ATOM 1980 O O . VAL A 1 261 ? 35.216 -6.752 -13.101 1.00 84.62 261 VAL A O 1
ATOM 1983 N N . SER A 1 262 ? 37.048 -6.600 -14.388 1.00 85.81 262 SER A N 1
ATOM 1984 C CA . SER A 1 262 ? 37.891 -7.463 -13.549 1.00 85.81 262 SER A CA 1
ATOM 1985 C C . SER A 1 262 ? 38.098 -6.878 -12.148 1.00 85.81 262 SER A C 1
ATOM 1987 O O . SER A 1 262 ? 37.985 -7.593 -11.153 1.00 85.81 262 SER A O 1
ATOM 1989 N N . LEU A 1 263 ? 38.320 -5.563 -12.055 1.00 84.94 263 LEU A N 1
ATOM 1990 C CA . LEU A 1 263 ? 38.353 -4.845 -10.779 1.00 84.94 263 LEU A CA 1
ATOM 1991 C C . LEU A 1 263 ? 36.995 -4.921 -10.061 1.00 84.94 263 LEU A C 1
ATOM 1993 O O . LEU A 1 263 ? 36.937 -5.140 -8.848 1.00 84.94 263 LEU A O 1
ATOM 1997 N N . ASN A 1 264 ? 35.901 -4.793 -10.816 1.00 83.75 264 ASN A N 1
ATOM 1998 C CA . ASN A 1 264 ? 34.546 -4.835 -10.282 1.00 83.75 264 ASN A CA 1
ATOM 1999 C C . ASN A 1 264 ? 34.183 -6.205 -9.681 1.00 83.75 264 ASN A C 1
ATOM 2001 O O . ASN A 1 264 ? 33.382 -6.256 -8.752 1.00 83.75 264 ASN A O 1
ATOM 2005 N N . VAL A 1 265 ? 34.804 -7.307 -10.129 1.00 84.19 265 VAL A N 1
ATOM 2006 C CA . VAL A 1 265 ? 34.631 -8.642 -9.518 1.00 84.19 265 VAL A CA 1
ATOM 2007 C C . VAL A 1 265 ? 35.048 -8.645 -8.050 1.00 84.19 265 VAL A C 1
ATOM 2009 O O . VAL A 1 265 ? 34.328 -9.161 -7.199 1.00 84.19 265 VAL A O 1
ATOM 2012 N N . VAL A 1 266 ? 36.190 -8.041 -7.725 1.00 82.38 266 VAL A N 1
ATOM 2013 C CA . VAL A 1 266 ? 36.710 -8.027 -6.350 1.00 82.38 266 VAL A CA 1
ATOM 2014 C C . VAL A 1 266 ? 35.836 -7.148 -5.457 1.00 82.38 266 VAL A C 1
ATOM 2016 O O . VAL A 1 266 ? 35.402 -7.572 -4.385 1.00 82.38 266 VAL A O 1
ATOM 2019 N N . VAL A 1 267 ? 35.526 -5.938 -5.929 1.00 77.50 267 VAL A N 1
ATOM 2020 C CA . VAL A 1 267 ? 34.693 -4.970 -5.201 1.00 77.50 267 VAL A CA 1
ATOM 2021 C C . VAL A 1 267 ? 33.270 -5.507 -5.011 1.00 77.50 267 VAL A C 1
ATOM 2023 O O . VAL A 1 267 ? 32.716 -5.426 -3.914 1.00 77.50 267 VAL A O 1
ATOM 2026 N N . GLY A 1 268 ? 32.707 -6.126 -6.050 1.00 73.31 268 GLY A N 1
ATOM 2027 C CA . GLY A 1 268 ? 31.399 -6.769 -6.017 1.00 73.31 268 GLY A CA 1
ATOM 2028 C C . GLY A 1 268 ? 31.354 -7.951 -5.061 1.00 73.31 268 GLY A C 1
ATOM 2029 O O . GLY A 1 268 ? 30.423 -8.043 -4.269 1.00 73.31 268 GLY A O 1
ATOM 2030 N N . PHE A 1 269 ? 32.373 -8.813 -5.047 1.00 78.81 269 PHE A N 1
ATOM 2031 C CA . PHE A 1 269 ? 32.419 -9.957 -4.136 1.00 78.81 269 PHE A CA 1
ATOM 2032 C C . PHE A 1 269 ? 32.381 -9.500 -2.674 1.00 78.81 269 PHE A C 1
ATOM 2034 O O . PHE A 1 269 ? 31.553 -9.973 -1.893 1.00 78.81 269 PHE A O 1
ATOM 2041 N N . VAL A 1 270 ? 33.225 -8.527 -2.316 1.00 76.38 270 VAL A N 1
ATOM 2042 C CA . VAL A 1 270 ? 33.289 -7.961 -0.961 1.00 76.38 270 VAL A CA 1
ATOM 2043 C C . VAL A 1 270 ? 31.980 -7.255 -0.598 1.00 76.38 270 VAL A C 1
ATOM 2045 O O . VAL A 1 270 ? 31.401 -7.537 0.453 1.00 76.38 270 VAL A O 1
ATOM 2048 N N . GLY A 1 271 ? 31.472 -6.385 -1.475 1.00 71.31 271 GLY A N 1
ATOM 2049 C CA . GLY A 1 271 ? 30.243 -5.626 -1.233 1.00 71.31 271 GLY A CA 1
ATOM 2050 C C . GLY A 1 271 ? 29.007 -6.513 -1.089 1.00 71.31 271 GLY A C 1
ATOM 2051 O O . GLY A 1 271 ? 28.231 -6.347 -0.148 1.00 71.31 271 GLY A O 1
ATOM 2052 N N . ILE A 1 272 ? 28.840 -7.498 -1.977 1.00 68.62 272 ILE A N 1
ATOM 2053 C CA . ILE A 1 272 ? 27.718 -8.444 -1.935 1.00 68.62 272 ILE A CA 1
ATOM 2054 C C . ILE A 1 272 ? 27.792 -9.291 -0.657 1.00 68.62 272 ILE A C 1
ATOM 2056 O O . ILE A 1 272 ? 26.772 -9.468 0.013 1.00 68.62 272 ILE A O 1
ATOM 2060 N N . THR A 1 273 ? 28.978 -9.783 -0.286 1.00 71.00 273 THR A N 1
ATOM 2061 C CA . THR A 1 273 ? 29.168 -10.634 0.901 1.00 71.00 273 THR A CA 1
ATOM 2062 C C . THR A 1 273 ? 28.872 -9.881 2.200 1.00 71.00 273 THR A C 1
ATOM 2064 O O . THR A 1 273 ? 28.096 -10.359 3.030 1.00 71.00 273 THR A O 1
ATOM 2067 N N . LEU A 1 274 ? 29.427 -8.676 2.368 1.00 67.81 274 LEU A N 1
ATOM 2068 C CA . LEU A 1 274 ? 29.219 -7.858 3.569 1.00 67.81 274 LEU A CA 1
ATOM 2069 C C . LEU A 1 274 ? 27.758 -7.423 3.725 1.00 67.81 274 LEU A C 1
ATOM 2071 O O . LEU A 1 274 ? 27.225 -7.433 4.835 1.00 67.81 274 LEU A O 1
ATOM 2075 N N . ARG A 1 275 ? 27.076 -7.121 2.615 1.00 68.19 275 ARG A N 1
ATOM 2076 C CA . ARG A 1 275 ? 25.645 -6.797 2.627 1.00 68.19 275 ARG A CA 1
ATOM 2077 C C . ARG A 1 275 ? 24.792 -7.977 3.088 1.00 68.19 275 ARG A C 1
ATOM 2079 O O . ARG A 1 275 ? 23.851 -7.784 3.849 1.00 68.19 275 ARG A O 1
ATOM 2086 N N . HIS A 1 276 ? 25.120 -9.202 2.682 1.00 66.12 276 HIS A N 1
ATOM 2087 C CA . HIS A 1 276 ? 24.399 -10.390 3.151 1.00 66.12 276 HIS A CA 1
ATOM 2088 C C . HIS A 1 276 ? 24.627 -10.658 4.647 1.00 66.12 276 HIS A C 1
ATOM 2090 O O . HIS A 1 276 ? 23.686 -11.037 5.349 1.00 66.12 276 HIS A O 1
ATOM 2096 N N . LEU A 1 277 ? 25.842 -10.407 5.145 1.00 67.00 277 LEU A N 1
ATOM 2097 C CA . LEU A 1 277 ? 26.184 -10.528 6.563 1.00 67.00 277 LEU A CA 1
ATOM 2098 C C . LEU A 1 277 ? 25.417 -9.520 7.434 1.00 67.00 277 LEU A C 1
ATOM 2100 O O . LEU A 1 277 ? 24.856 -9.896 8.461 1.00 67.00 277 LEU A O 1
ATOM 2104 N N . GLU A 1 278 ? 25.324 -8.262 6.996 1.00 65.38 278 GLU A N 1
ATOM 2105 C CA . GLU A 1 278 ? 24.534 -7.222 7.667 1.00 65.38 278 GLU A CA 1
ATOM 2106 C C . GLU A 1 278 ? 23.071 -7.655 7.847 1.00 65.38 278 GLU A C 1
ATOM 2108 O O . GLU A 1 278 ? 22.513 -7.578 8.947 1.00 65.38 278 GLU A O 1
ATOM 2113 N N . ILE A 1 279 ? 22.450 -8.158 6.776 1.00 64.50 279 ILE A N 1
ATOM 2114 C CA . ILE A 1 279 ? 21.051 -8.575 6.823 1.00 64.50 279 ILE A CA 1
ATOM 2115 C C . ILE A 1 279 ? 20.899 -9.781 7.766 1.00 64.50 279 ILE A C 1
ATOM 2117 O O . ILE A 1 279 ? 19.943 -9.820 8.547 1.00 64.50 279 ILE A O 1
ATOM 2121 N N . ALA A 1 280 ? 21.833 -10.745 7.735 1.00 64.75 280 ALA A N 1
ATOM 2122 C CA . ALA A 1 280 ? 21.876 -11.900 8.648 1.00 64.75 280 ALA A CA 1
ATOM 2123 C C . ALA A 1 280 ? 21.878 -11.468 10.120 1.00 64.75 280 ALA A C 1
ATOM 2125 O O . ALA A 1 280 ? 21.051 -11.947 10.902 1.00 64.75 280 ALA A O 1
ATOM 2126 N N . CYS A 1 281 ? 22.726 -10.500 10.474 1.00 62.59 281 CYS A N 1
ATOM 2127 C CA . CYS A 1 281 ? 22.754 -9.907 11.808 1.00 62.59 281 CYS A CA 1
ATOM 2128 C C . CYS A 1 281 ? 21.417 -9.232 12.168 1.00 62.59 281 CYS A C 1
ATOM 2130 O O . CYS A 1 281 ? 20.894 -9.473 13.257 1.00 62.59 281 CYS A O 1
ATOM 2132 N N . ALA A 1 282 ? 20.825 -8.447 11.258 1.00 62.97 282 ALA A N 1
ATOM 2133 C CA . ALA A 1 282 ? 19.543 -7.765 11.479 1.00 62.97 282 ALA A CA 1
ATOM 2134 C C . ALA A 1 282 ? 18.400 -8.740 11.813 1.00 62.97 282 ALA A C 1
ATOM 2136 O O . ALA A 1 282 ? 17.667 -8.549 12.786 1.00 62.97 282 ALA A O 1
ATOM 2137 N N . ARG A 1 283 ? 18.293 -9.850 11.073 1.00 60.09 283 ARG A N 1
ATOM 2138 C CA . ARG A 1 283 ? 17.266 -10.871 11.341 1.00 60.09 283 ARG A CA 1
ATOM 2139 C C . ARG A 1 283 ? 17.518 -11.647 12.629 1.00 60.09 283 ARG A C 1
ATOM 2141 O O . ARG A 1 283 ? 16.563 -11.991 13.324 1.00 60.09 283 ARG A O 1
ATOM 2148 N N . ALA A 1 284 ? 18.778 -11.901 12.982 1.00 59.50 284 ALA A N 1
ATOM 2149 C CA . ALA A 1 284 ? 19.123 -12.544 14.250 1.00 59.50 284 ALA A CA 1
ATOM 2150 C C . ALA A 1 284 ? 18.719 -11.697 15.475 1.00 59.50 284 ALA A C 1
ATOM 2152 O O . ALA A 1 284 ? 18.396 -12.271 16.518 1.00 59.50 284 ALA A O 1
ATOM 2153 N N . MET A 1 285 ? 18.666 -10.367 15.328 1.00 60.47 285 MET A N 1
ATOM 2154 C CA . MET A 1 285 ? 18.171 -9.418 16.337 1.00 60.47 285 MET A CA 1
ATOM 2155 C C . MET A 1 285 ? 16.636 -9.309 16.399 1.00 60.47 285 MET A C 1
ATOM 2157 O O . MET A 1 285 ? 16.116 -8.596 17.253 1.00 60.47 285 MET A O 1
ATOM 2161 N N . GLY A 1 286 ? 15.894 -10.030 15.549 1.00 53.75 286 GLY A N 1
ATOM 2162 C CA . GLY A 1 286 ? 14.426 -10.018 15.544 1.00 53.75 286 GLY A CA 1
ATOM 2163 C C . GLY A 1 286 ? 13.799 -8.856 14.767 1.00 53.75 286 GLY A C 1
ATOM 2164 O O . GLY A 1 286 ? 12.593 -8.636 14.872 1.00 53.75 286 GLY A O 1
ATOM 2165 N N . GLU A 1 287 ? 14.581 -8.124 13.970 1.00 55.34 287 GLU A N 1
ATOM 2166 C CA . GLU A 1 287 ? 14.049 -7.072 13.102 1.00 55.34 287 GLU A CA 1
ATOM 2167 C C . GLU A 1 287 ? 13.232 -7.682 11.955 1.00 55.34 287 GLU A C 1
ATOM 2169 O O . GLU A 1 287 ? 13.706 -8.551 11.214 1.00 55.34 287 GLU A O 1
ATOM 2174 N N . ARG A 1 288 ? 11.983 -7.225 11.794 1.00 47.47 288 ARG A N 1
ATOM 2175 C CA . ARG A 1 288 ? 11.157 -7.572 10.630 1.00 47.47 288 ARG A CA 1
ATOM 2176 C C . ARG A 1 288 ? 11.631 -6.773 9.403 1.00 47.47 288 ARG A C 1
ATOM 2178 O O . ARG A 1 288 ? 11.990 -5.606 9.562 1.00 47.47 288 ARG A O 1
ATOM 2185 N N . PRO A 1 289 ? 11.616 -7.348 8.185 1.00 49.75 289 PRO A N 1
ATOM 2186 C CA . PRO A 1 289 ? 12.056 -6.641 6.983 1.00 49.75 289 PRO A CA 1
ATOM 2187 C C . PRO A 1 289 ? 11.217 -5.377 6.739 1.00 49.75 289 PRO A C 1
ATOM 2189 O O . PRO A 1 289 ? 9.995 -5.470 6.650 1.00 49.75 289 PRO A O 1
ATOM 2192 N N . ARG A 1 290 ? 11.855 -4.214 6.562 1.00 50.66 290 ARG A N 1
ATOM 2193 C CA . ARG A 1 290 ? 11.209 -2.975 6.080 1.00 50.66 290 ARG A CA 1
ATOM 2194 C C . ARG A 1 290 ? 11.074 -2.972 4.544 1.00 50.66 290 ARG A C 1
ATOM 2196 O O . ARG A 1 290 ? 11.529 -2.049 3.888 1.00 50.66 290 ARG A O 1
ATOM 2203 N N . GLY A 1 291 ? 10.497 -4.022 3.957 1.00 53.91 291 GLY A N 1
ATOM 2204 C CA . GLY A 1 291 ? 10.177 -4.024 2.522 1.00 53.91 291 GLY A CA 1
ATOM 2205 C C . GLY A 1 291 ? 8.868 -3.283 2.237 1.00 53.91 291 GLY A C 1
ATOM 2206 O O . GLY A 1 291 ? 7.937 -3.369 3.039 1.00 53.91 291 GLY A O 1
ATOM 2207 N N . ASP A 1 292 ? 8.766 -2.603 1.093 1.00 54.62 292 ASP A N 1
ATOM 2208 C CA . ASP A 1 292 ? 7.485 -2.086 0.600 1.00 54.62 292 ASP A CA 1
ATOM 2209 C C . ASP A 1 292 ? 6.634 -3.251 0.057 1.00 54.62 292 ASP A C 1
ATOM 2211 O O . ASP A 1 292 ? 6.697 -3.624 -1.118 1.00 54.62 292 ASP A O 1
ATOM 2215 N N . VAL A 1 293 ? 5.855 -3.863 0.955 1.00 57.59 293 VAL A N 1
ATOM 2216 C CA . VAL A 1 293 ? 4.952 -4.992 0.662 1.00 57.59 293 VAL A CA 1
ATOM 2217 C C . VAL A 1 293 ? 3.948 -4.633 -0.437 1.00 57.59 293 VAL A C 1
ATOM 2219 O O . VAL A 1 293 ? 3.534 -5.494 -1.215 1.00 57.59 293 VAL A O 1
ATOM 2222 N N . VAL A 1 294 ? 3.573 -3.356 -0.532 1.00 56.38 294 VAL A N 1
ATOM 2223 C CA . VAL A 1 294 ? 2.603 -2.872 -1.513 1.00 56.38 294 VAL A CA 1
ATOM 2224 C C . VAL A 1 294 ? 3.240 -2.813 -2.901 1.00 56.38 294 VAL A C 1
ATOM 2226 O O . VAL A 1 294 ? 2.626 -3.263 -3.871 1.00 56.38 294 VAL A O 1
ATOM 2229 N N . ALA A 1 295 ? 4.476 -2.321 -3.013 1.00 62.72 295 ALA A N 1
ATOM 2230 C CA . ALA A 1 295 ? 5.216 -2.325 -4.274 1.00 62.72 295 ALA A CA 1
ATOM 2231 C C . ALA A 1 295 ? 5.446 -3.752 -4.802 1.00 62.72 295 ALA A C 1
ATOM 2233 O O . ALA A 1 295 ? 5.196 -4.027 -5.976 1.00 62.72 295 ALA A O 1
ATOM 2234 N N . GLU A 1 296 ? 5.846 -4.685 -3.933 1.00 66.19 296 GLU A N 1
ATOM 2235 C CA . GLU A 1 296 ? 6.060 -6.085 -4.321 1.00 66.19 296 GLU A CA 1
ATOM 2236 C C . GLU A 1 296 ? 4.765 -6.753 -4.806 1.00 66.19 296 GLU A C 1
ATOM 2238 O O . GLU A 1 296 ? 4.759 -7.430 -5.838 1.00 66.19 296 GLU A O 1
ATOM 2243 N N . ALA A 1 297 ? 3.650 -6.521 -4.108 1.00 70.12 297 ALA A N 1
ATOM 2244 C CA . ALA A 1 297 ? 2.345 -7.025 -4.520 1.00 70.12 297 ALA A CA 1
ATOM 2245 C C . ALA A 1 297 ? 1.925 -6.480 -5.897 1.00 70.12 297 ALA A C 1
ATOM 2247 O O . ALA A 1 297 ? 1.424 -7.240 -6.724 1.00 70.12 297 ALA A O 1
ATOM 2248 N N . ARG A 1 298 ? 2.186 -5.195 -6.183 1.00 75.69 298 ARG A N 1
ATOM 2249 C CA . ARG A 1 298 ? 1.888 -4.574 -7.488 1.00 75.69 298 ARG A CA 1
ATOM 2250 C C . ARG A 1 298 ? 2.689 -5.199 -8.627 1.00 75.69 298 ARG A C 1
ATOM 2252 O O . ARG A 1 298 ? 2.122 -5.449 -9.685 1.00 75.69 298 ARG A O 1
ATOM 2259 N N . VAL A 1 299 ? 3.977 -5.476 -8.423 1.00 75.06 299 VAL A N 1
ATOM 2260 C CA . VAL A 1 299 ? 4.825 -6.119 -9.444 1.00 75.06 299 VAL A CA 1
ATOM 2261 C C . VAL A 1 299 ? 4.366 -7.554 -9.714 1.00 75.06 299 VAL A C 1
ATOM 2263 O O . VAL A 1 299 ? 4.237 -7.948 -10.872 1.00 75.06 299 VAL A O 1
ATOM 2266 N N . ARG A 1 30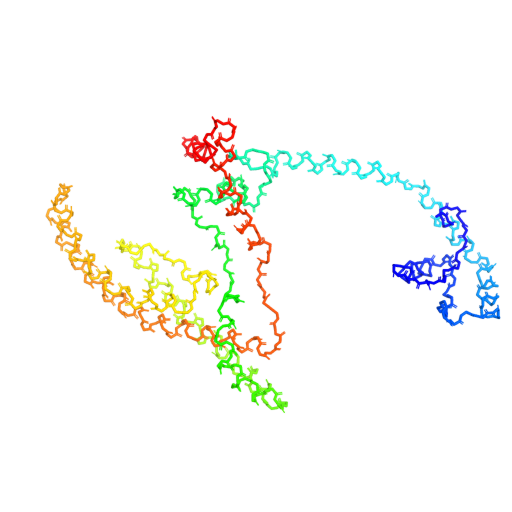0 ? 4.073 -8.326 -8.658 1.00 76.00 300 ARG A N 1
ATOM 2267 C CA . ARG A 1 300 ? 3.565 -9.703 -8.787 1.00 76.00 300 ARG A CA 1
ATOM 2268 C C . ARG A 1 300 ? 2.221 -9.748 -9.509 1.00 76.00 300 ARG A C 1
ATOM 2270 O O . ARG A 1 300 ? 2.052 -10.563 -10.410 1.00 76.00 300 ARG A O 1
ATOM 2277 N N . LEU A 1 301 ? 1.302 -8.854 -9.139 1.00 80.88 301 LEU A N 1
ATOM 2278 C CA . LEU A 1 301 ? 0.005 -8.721 -9.797 1.00 80.88 301 LEU A CA 1
ATOM 2279 C C . LEU A 1 301 ? 0.172 -8.373 -11.280 1.00 80.88 301 LEU A C 1
ATOM 2281 O O . LEU A 1 301 ? -0.423 -9.026 -12.125 1.00 80.88 301 LEU A O 1
ATOM 2285 N N . GLY A 1 302 ? 1.016 -7.385 -11.598 1.00 83.50 302 GLY A N 1
ATOM 2286 C CA . GLY A 1 302 ? 1.250 -6.951 -12.976 1.00 83.50 302 GLY A CA 1
ATOM 2287 C C . GLY A 1 302 ? 1.774 -8.065 -13.877 1.00 83.50 302 GLY A C 1
ATOM 2288 O O . GLY A 1 302 ? 1.292 -8.201 -14.996 1.00 83.50 302 GLY A O 1
ATOM 2289 N N . ARG A 1 303 ? 2.696 -8.892 -13.368 1.00 86.12 303 ARG A N 1
ATOM 2290 C CA . ARG A 1 303 ? 3.186 -10.083 -14.073 1.00 86.12 303 ARG A CA 1
ATOM 2291 C C . ARG A 1 303 ? 2.074 -11.101 -14.317 1.00 86.12 303 ARG A C 1
ATOM 2293 O O . ARG A 1 303 ? 1.851 -11.486 -15.457 1.00 86.12 303 ARG A O 1
ATOM 2300 N N . ALA A 1 304 ? 1.371 -11.507 -13.259 1.00 84.38 304 ALA A N 1
ATOM 2301 C CA . ALA A 1 304 ? 0.330 -12.530 -13.356 1.00 84.38 304 ALA A CA 1
ATOM 2302 C C . ALA A 1 304 ? -0.801 -12.115 -14.313 1.00 84.38 304 ALA A C 1
ATOM 2304 O O . ALA A 1 304 ? -1.280 -12.920 -15.104 1.00 84.38 304 ALA A O 1
ATOM 2305 N N . GLU A 1 305 ? -1.206 -10.843 -14.274 1.00 90.00 305 GLU A N 1
ATOM 2306 C CA . GLU A 1 305 ? -2.212 -10.314 -15.196 1.00 90.00 305 GLU A CA 1
ATOM 2307 C C . GLU A 1 305 ? -1.688 -10.207 -16.632 1.00 90.00 305 GLU A C 1
ATOM 2309 O O . GLU A 1 305 ? -2.433 -10.483 -17.567 1.00 90.00 305 GLU A O 1
ATOM 2314 N N . ALA A 1 306 ? -0.419 -9.835 -16.830 1.00 89.25 306 ALA A N 1
ATOM 2315 C CA . ALA A 1 306 ? 0.176 -9.738 -18.162 1.00 89.25 306 ALA A CA 1
ATOM 2316 C C . ALA A 1 306 ? 0.311 -11.105 -18.844 1.00 89.25 306 ALA A C 1
ATOM 2318 O O . ALA A 1 306 ? 0.056 -11.207 -20.041 1.00 89.25 306 ALA A O 1
ATOM 2319 N N . GLU A 1 307 ? 0.649 -12.153 -18.089 1.00 89.25 307 GLU A N 1
ATOM 2320 C CA . GLU A 1 307 ? 0.706 -13.538 -18.579 1.00 89.25 307 GLU A CA 1
ATOM 2321 C C . GLU A 1 307 ? -0.667 -14.045 -19.060 1.00 89.25 307 GLU A C 1
ATOM 2323 O O . GLU A 1 307 ? -0.731 -14.886 -19.956 1.00 89.25 307 GLU A O 1
ATOM 2328 N N . ALA A 1 308 ? -1.767 -13.508 -18.518 1.00 90.00 308 ALA A N 1
ATOM 2329 C CA . ALA A 1 308 ? -3.129 -13.848 -18.931 1.00 90.00 308 ALA A CA 1
ATOM 2330 C C . ALA A 1 308 ? -3.613 -13.078 -20.178 1.00 90.00 308 ALA A C 1
ATOM 2332 O O . ALA A 1 308 ? -4.523 -13.544 -20.868 1.00 90.00 308 ALA A O 1
ATOM 2333 N N . LEU A 1 309 ? -3.003 -11.930 -20.509 1.00 90.50 309 LEU A N 1
ATOM 2334 C CA . LEU A 1 309 ? -3.445 -11.078 -21.623 1.00 90.50 309 LEU A CA 1
ATOM 2335 C C . LEU A 1 309 ? -3.454 -11.766 -22.998 1.00 90.50 309 LEU A C 1
ATOM 2337 O O 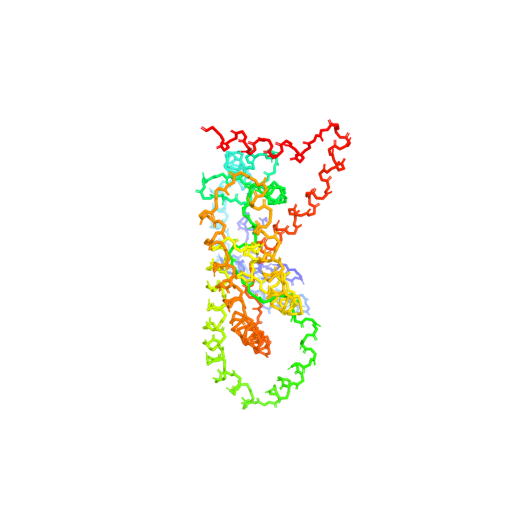. LEU A 1 309 ? -4.380 -11.494 -23.759 1.00 90.50 309 LEU A O 1
ATOM 2341 N N . PRO A 1 310 ? -2.489 -12.631 -23.371 1.00 88.38 310 PRO A N 1
ATOM 2342 C CA . PRO A 1 310 ? -2.546 -13.330 -24.654 1.00 88.38 310 PRO A CA 1
ATOM 2343 C C . PRO A 1 310 ? -3.755 -14.265 -24.769 1.00 88.38 310 PRO A C 1
ATOM 2345 O O . PRO A 1 310 ? -4.325 -14.397 -25.849 1.00 88.38 310 PRO A O 1
ATOM 2348 N N . VAL A 1 311 ? -4.165 -14.886 -23.657 1.00 88.75 311 VAL A N 1
ATOM 2349 C CA . VAL A 1 311 ? -5.333 -15.778 -23.606 1.00 88.75 311 VAL A CA 1
ATOM 2350 C C . VAL A 1 311 ? -6.621 -14.961 -23.710 1.00 88.75 311 VAL A C 1
ATOM 2352 O O . VAL A 1 311 ? -7.440 -15.223 -24.585 1.00 88.75 311 VAL A O 1
ATOM 2355 N N . GLU A 1 312 ? -6.756 -13.905 -22.904 1.00 87.25 312 GLU A N 1
ATOM 2356 C CA . GLU A 1 312 ? -7.901 -12.977 -22.953 1.00 87.25 312 GLU A CA 1
ATOM 2357 C C . GLU A 1 312 ? -8.019 -12.286 -24.329 1.00 87.25 312 GLU A C 1
ATOM 2359 O O . GLU A 1 312 ? -9.107 -12.074 -24.876 1.00 87.25 312 GLU A O 1
ATOM 2364 N N . GLY A 1 313 ? -6.877 -11.955 -24.929 1.00 86.75 313 GLY A N 1
ATOM 2365 C CA . GLY A 1 313 ? -6.792 -11.414 -26.277 1.00 86.75 313 GLY A CA 1
ATOM 2366 C C . GLY A 1 313 ? -7.274 -12.404 -27.334 1.00 86.75 313 GLY A C 1
ATOM 2367 O O . GLY A 1 313 ? -8.065 -12.033 -28.201 1.00 86.75 313 GLY A O 1
ATOM 2368 N N . ALA A 1 314 ? -6.877 -13.675 -27.231 1.00 85.94 314 ALA A N 1
ATOM 2369 C CA . ALA A 1 314 ? -7.334 -14.730 -28.133 1.00 85.94 314 ALA A CA 1
ATOM 2370 C C . ALA A 1 314 ? -8.851 -14.973 -28.029 1.00 85.94 314 ALA A C 1
ATOM 2372 O O . ALA A 1 314 ? -9.515 -15.096 -29.056 1.00 85.94 314 ALA A O 1
ATOM 2373 N N . GLU A 1 315 ? -9.413 -14.971 -26.816 1.00 88.50 315 GLU A N 1
ATOM 2374 C CA . GLU A 1 315 ? -10.859 -15.127 -26.584 1.00 88.50 315 GLU A CA 1
ATOM 2375 C C . GLU A 1 315 ? -11.679 -13.955 -27.138 1.00 88.50 315 GLU A C 1
ATOM 2377 O O . GLU A 1 315 ? -12.792 -14.140 -27.627 1.00 88.50 315 GLU A O 1
ATOM 2382 N N . THR A 1 316 ? -11.128 -12.739 -27.086 1.00 86.81 316 THR A N 1
ATOM 2383 C CA . THR A 1 316 ? -11.815 -11.522 -27.546 1.00 86.81 316 THR A CA 1
ATOM 2384 C C . THR A 1 316 ? -11.444 -11.093 -28.967 1.00 86.81 316 THR A C 1
ATOM 2386 O O . THR A 1 316 ? -11.970 -10.089 -29.451 1.00 86.81 316 THR A O 1
ATOM 2389 N N . GLY A 1 317 ? -10.554 -11.826 -29.645 1.00 87.88 317 GLY A N 1
ATOM 2390 C CA . GLY A 1 317 ? -10.059 -11.496 -30.984 1.00 87.88 317 GLY A CA 1
ATOM 2391 C C . GLY A 1 317 ? -9.240 -10.200 -31.051 1.00 87.88 317 GLY A C 1
ATOM 2392 O O . GLY A 1 317 ? -9.249 -9.525 -32.081 1.00 87.88 317 GLY A O 1
ATOM 2393 N N . ARG A 1 318 ? -8.568 -9.811 -29.960 1.00 88.19 318 ARG A N 1
ATOM 2394 C CA . ARG A 1 318 ? -7.807 -8.554 -29.838 1.00 88.19 318 ARG A CA 1
ATOM 2395 C C . ARG A 1 318 ? -6.368 -8.802 -29.396 1.00 88.19 318 ARG A C 1
ATOM 2397 O O . ARG A 1 318 ? -6.116 -9.624 -28.525 1.00 88.19 318 ARG A O 1
ATOM 2404 N N . ASP A 1 319 ? -5.427 -8.022 -29.925 1.00 91.75 319 ASP A N 1
ATOM 2405 C CA . ASP A 1 319 ? -4.047 -7.997 -29.428 1.00 91.75 319 ASP A CA 1
ATOM 2406 C C . ASP A 1 319 ? -3.914 -6.982 -28.284 1.00 91.75 319 ASP A C 1
ATOM 2408 O O . ASP A 1 319 ? -3.539 -5.825 -28.480 1.00 91.75 319 ASP A O 1
ATOM 2412 N N . LEU A 1 320 ? -4.262 -7.416 -27.071 1.00 92.06 320 LEU A N 1
ATOM 2413 C CA . LEU A 1 320 ? -4.254 -6.554 -25.886 1.00 92.06 320 LEU A CA 1
ATOM 2414 C C . LEU A 1 320 ? -2.843 -6.050 -25.543 1.00 92.06 320 LEU A C 1
ATOM 2416 O O . LEU A 1 320 ? -2.685 -4.908 -25.114 1.00 92.06 320 LEU A O 1
ATOM 2420 N N . VAL A 1 321 ? -1.812 -6.874 -25.756 1.00 92.81 321 VAL A N 1
ATOM 2421 C CA . VAL A 1 321 ? -0.411 -6.507 -25.497 1.00 92.81 321 VAL A CA 1
ATOM 2422 C C . VAL A 1 321 ? 0.055 -5.473 -26.521 1.00 92.81 321 VAL A C 1
ATOM 2424 O O . VAL A 1 321 ? 0.576 -4.420 -26.142 1.00 92.81 321 VAL A O 1
ATOM 2427 N N . GLY A 1 322 ? -0.181 -5.731 -27.809 1.00 92.62 322 GLY A N 1
ATOM 2428 C CA . GLY A 1 322 ? 0.150 -4.805 -28.887 1.00 92.62 322 GLY A CA 1
ATOM 2429 C C . GLY A 1 322 ? -0.593 -3.477 -28.774 1.00 92.62 322 GLY A C 1
ATOM 2430 O O . GLY A 1 322 ? 0.013 -2.426 -28.979 1.00 92.62 322 GLY A O 1
ATOM 2431 N N . ASP A 1 323 ? -1.863 -3.481 -28.362 1.00 94.00 323 ASP A N 1
ATOM 2432 C CA . ASP A 1 323 ? -2.637 -2.257 -28.139 1.00 94.00 323 ASP A CA 1
ATOM 2433 C C . ASP A 1 323 ? -2.063 -1.389 -27.011 1.00 94.00 323 ASP A C 1
ATOM 2435 O O . ASP A 1 323 ? -1.992 -0.164 -27.157 1.00 94.00 323 ASP A O 1
ATOM 2439 N N . ILE A 1 324 ? -1.615 -1.998 -25.906 1.00 94.69 324 ILE A N 1
ATOM 2440 C CA . ILE A 1 324 ? -0.947 -1.284 -24.804 1.00 94.69 324 ILE A CA 1
ATOM 2441 C C . ILE A 1 324 ? 0.325 -0.597 -25.309 1.00 94.69 324 ILE A C 1
ATOM 2443 O O . ILE A 1 324 ? 0.528 0.595 -25.059 1.00 94.69 324 ILE A O 1
ATOM 2447 N N . VAL A 1 325 ? 1.169 -1.335 -26.036 1.00 94.50 325 VAL A N 1
ATOM 2448 C CA . VAL A 1 325 ? 2.438 -0.823 -26.575 1.00 94.50 325 VAL A CA 1
ATOM 2449 C C . VAL A 1 325 ? 2.192 0.267 -27.618 1.00 94.50 325 VAL A C 1
ATOM 2451 O O . VAL A 1 325 ? 2.824 1.322 -27.575 1.00 94.50 325 VAL A O 1
ATOM 2454 N N . ARG A 1 326 ? 1.233 0.062 -28.524 1.00 94.69 326 ARG A N 1
ATOM 2455 C CA . ARG A 1 326 ? 0.878 1.022 -29.573 1.00 94.69 326 ARG A CA 1
ATOM 2456 C C . ARG A 1 326 ? 0.385 2.342 -28.991 1.00 94.69 326 ARG A C 1
ATOM 2458 O O . ARG A 1 326 ? 0.887 3.393 -29.377 1.00 94.69 326 ARG A O 1
ATOM 2465 N N . ARG A 1 327 ? -0.542 2.301 -28.028 1.00 93.56 327 ARG A N 1
ATOM 2466 C CA . ARG A 1 327 ? -1.068 3.509 -27.363 1.00 93.56 327 ARG A CA 1
ATOM 2467 C C . ARG A 1 327 ? 0.012 4.277 -26.611 1.00 93.56 327 ARG A C 1
ATOM 2469 O O . ARG A 1 327 ? -0.023 5.506 -26.565 1.00 93.56 327 ARG A O 1
ATOM 2476 N N . TRP A 1 328 ? 0.966 3.566 -26.015 1.00 93.06 328 TRP A N 1
ATOM 2477 C CA . TRP A 1 328 ? 2.133 4.185 -25.397 1.00 93.06 328 TRP A CA 1
ATOM 2478 C C . TRP A 1 328 ? 3.017 4.896 -26.428 1.00 93.06 328 TRP A C 1
ATOM 2480 O O . TRP A 1 328 ? 3.364 6.062 -26.239 1.00 93.06 328 TRP A O 1
ATOM 2490 N N . ASP A 1 329 ? 3.332 4.225 -27.536 1.00 92.00 329 ASP A N 1
ATOM 2491 C CA . ASP A 1 329 ? 4.176 4.777 -28.598 1.00 92.00 329 ASP A CA 1
ATOM 2492 C C . ASP A 1 329 ? 3.516 5.980 -29.297 1.00 92.00 329 ASP A C 1
ATOM 2494 O O . ASP A 1 329 ? 4.200 6.962 -29.582 1.00 92.00 329 ASP A O 1
ATOM 2498 N N . GLU A 1 330 ? 2.201 5.946 -29.541 1.00 91.19 330 GLU A N 1
ATOM 2499 C CA . GLU A 1 330 ? 1.422 7.083 -30.063 1.00 91.19 330 GLU A CA 1
ATOM 2500 C C . GLU A 1 330 ? 1.521 8.297 -29.126 1.00 91.19 330 GLU A C 1
ATOM 2502 O O . GLU A 1 330 ? 1.757 9.417 -29.574 1.00 91.19 330 GLU A O 1
ATOM 2507 N N . ARG A 1 331 ? 1.418 8.072 -27.811 1.00 84.69 331 ARG A N 1
ATOM 2508 C CA . ARG A 1 331 ? 1.519 9.128 -26.794 1.00 84.69 331 ARG A CA 1
ATOM 2509 C C . ARG A 1 331 ? 2.910 9.725 -26.668 1.00 84.69 331 ARG A C 1
ATOM 2511 O O . ARG A 1 331 ? 3.010 10.919 -26.444 1.00 84.69 331 ARG A O 1
ATOM 2518 N N . LYS A 1 332 ? 3.971 8.926 -26.792 1.00 81.56 332 LYS A N 1
ATOM 2519 C CA . LYS A 1 332 ? 5.350 9.437 -26.722 1.00 81.56 332 LYS A CA 1
ATOM 2520 C C . LYS A 1 332 ? 5.773 10.222 -27.966 1.00 81.56 332 LYS A C 1
ATOM 2522 O O . LYS A 1 332 ? 6.820 10.861 -27.937 1.00 81.56 332 LYS A O 1
ATOM 2527 N N . ARG A 1 333 ? 4.989 10.160 -29.046 1.00 76.81 333 ARG A N 1
ATOM 2528 C CA . ARG A 1 333 ? 5.200 10.935 -30.279 1.00 76.81 333 ARG A CA 1
ATOM 2529 C C . ARG A 1 333 ? 4.374 12.224 -30.348 1.00 76.81 333 ARG A C 1
ATOM 2531 O O . ARG A 1 333 ? 4.690 13.054 -31.196 1.00 76.81 333 ARG A O 1
ATOM 2538 N N . ALA A 1 334 ? 3.328 12.345 -29.531 1.00 62.62 334 ALA A N 1
ATOM 2539 C CA . ALA A 1 334 ? 2.440 13.506 -29.449 1.00 62.62 334 ALA A CA 1
ATOM 2540 C C . ALA A 1 334 ? 2.972 14.545 -28.456 1.00 62.62 334 ALA A C 1
ATOM 2542 O O . ALA A 1 334 ? 2.782 15.748 -28.732 1.00 62.62 334 ALA A O 1
#

Sequence (334 aa):
MALRSGRPTLVVPVAGDQPLWASRVVSVGCGPDAGFGMAEITGERFEKALRELLEPQYAAAAERLAEGLKGERPGEEVCVERILETLSVYEREGRCLVYGGRPAVWKTDGGERLSAVAAHVLVDNGRWPDLVSPGDPVSGLFLGLGQVFGSVAENGKRGHIGKMGLHILRAPLTVLASVPFGLFNLLDFVLYKLASPFKPKLYASNPRLYTYAQMLSFLVSAPLVELISTVTQPPVLARRHRGAARVVLEVPLGIARTLLVSLNVVVGFVGITLRHLEIACARAMGERPRGDVVAEARVRLGRAEAEALPVEGAETGRDLVGDIVRRWDERKRA

pLDDT: mean 74.78, std 18.09, range [28.81, 98.0]

Radius of gyration: 31.98 Å; Cα contacts (8 Å, |Δi|>4): 357; chains: 1; bounding box: 74×39×86 Å

Foldseek 3Di:
DQLLVLHQDAQADDDDCSVVVNVVSVVLLLAHHLPDHPVGDDPVSNVVRVVRNPPVSNSVSSNVSNVVVVPDDDPVVVVVVVVVVVVVCCQVPQAADLQGPAGFPDADPVRHTHALQLLLLCVVVVNDPDLQDDADEAPAACVPCVVVCVVVLVVLVPDPVSLVVLVVVLVVLVVQLCVLLVVLLVLLVVLVVLVQPDDSDPPPGYNNVAYPVRLLVCLVCVLVSLVVCLVPVLVVCVVVPDDPVVSVVSNVSSVVSSVSSVVSSVSSVSNSVSVVVSSSSCVSNVDDGPDPPVSVVSNVVNVVVNVCQVVVCVVVVHDSSVSSVVSSVVVVVD

Organism: Colletotrichum higginsianum (strain IMI 349063) (NCBI:txid759273)

Solvent-accessible surface area (backbone atoms only — not comparable to full-atom values): 18226 Å² total; per-residue (Å²): 109,53,46,70,68,25,35,46,45,81,50,70,37,82,62,87,66,38,59,60,53,35,53,49,37,35,74,63,41,17,15,55,75,55,91,48,46,69,92,66,68,44,73,67,56,50,50,52,43,50,59,58,37,67,37,68,64,15,36,57,33,9,37,54,50,14,55,52,59,67,72,49,74,62,63,67,59,55,46,50,52,53,47,52,53,51,46,56,48,33,68,78,70,30,39,10,71,53,48,70,94,36,60,35,76,45,67,48,97,88,66,52,34,28,16,42,33,53,48,40,52,30,30,78,69,71,74,40,80,73,87,80,62,86,59,62,63,75,70,59,65,52,83,71,56,41,69,66,54,40,58,62,52,53,66,28,66,79,41,77,66,36,53,52,51,52,59,65,50,42,63,59,38,50,54,63,12,49,53,36,36,51,50,27,46,52,53,43,51,51,41,31,74,70,67,42,94,52,69,68,68,71,73,79,27,28,54,45,81,44,45,69,68,53,50,49,49,50,46,69,44,41,39,59,55,44,48,51,44,51,67,54,45,55,63,54,45,60,73,63,84,53,60,70,75,56,56,65,53,48,54,61,50,33,52,52,47,33,51,51,43,52,54,38,37,58,35,34,52,53,8,55,51,37,44,53,50,42,52,53,53,44,48,75,73,68,53,74,72,88,62,64,64,66,61,54,50,40,53,55,49,6,48,59,52,44,72,45,35,65,56,56,13,62,78,68,75,42,63,54,65,60,47,33,51,49,47,46,54,56,56,78,74,107

Mean predicted aligned error: 17.41 Å

InterPro domains:
  IPR050426 Glycosyltransferase 28 [PTHR48050] (2-88)

Nearest PDB structures (foldseek):
  3g67-assembly1_B  TM=2.686E-01  e=3.844E+00  Thermotoga maritima
  3ja6-assembly1_I  TM=2.621E-01  e=5.862E+00  Escherichia coli
  3g6b-assembly1_B  TM=2.302E-01  e=5.093E+00  Thermotoga maritima
  3zx6-assembly1_A  TM=1.982E-01  e=4.222E+00  Archaeoglobus fulgidus DSM 4304
  3zx6-assembly1_B  TM=1.279E-01  e=3.340E+00  Archaeoglobus fulgidus DSM 4304

Secondary structure (DSSP, 8-state):
-TGGGT--------STTHHHHHHHHHHTTSS----S-GGG--HHHHHHHHHHHTSHHHHHHHHHHHHHHHHSPPHHHHHHHHHHHHHHHIIIIIB-SSSTTSBP-EE-TT--EE-HHHHHHHHHTTSS--S--S----SSTTSSTHHHHHHHHHHHHTSHHHHHHHHHHHHHHHHHHHHHHHHHHHHHHHHHHTT-SS---STTT-TTTS-HHHHHHHHHHHHHHHHHHHHHHHHHHHTTT--HHHHHHHHHHHHHHHHHHHHHHHHHHHHHHHHHHHHHHHHHTTPPP---HHHHHHHHHHHHHHHHHHHHHHHHT--HHHHHHHHHHHHHH-